Protein AF-A0A3E1E5N9-F1 (afdb_monomer)

Secondary structure (DSSP, 8-state):
------------------PPPPPPPEEEEEEEEESSS-HHHHHHHHHHHHHTTS-EEEEEEE----BTTB--TTTTT---GGGGSTTTTTT-SEEEEEEE-TT---HHHHHHHHHHHHHHT--EEEEGGGGGTTTTS-HHHHHHHHHHHTEEEEEEPPPEEEEEEES-TTSTTTTTS-SEEEEEEEE--EEEEEE-TTEEEEEEEEETTTTEEEEEEEEEEETTEEEEEE---SSHHHHTSHHHHHHHHHHHHHHTT-------

Sequence (264 aa):
MRFLITFVFILMVGATNQAAEPSKPLKALMITGGCCHDYTNQKRILSEGISARTPVEWTIIHDVEMVDGKDAAAGREHVSSAYAKDSWAEGYDVVVHNECYGAMKDPATLKRIAKAHTGGNVPAVFLHCSMHSYRMAADEDANLWRELIGAKSMYHEPGAVLTVKVAEGTHPVMRGFPAEFTTPEKDELYILEKVYDGATVLAHCYSEKLKVQNPVIWVNKVGSLRTFSTSLGHPNAVMQTPEYLDLVSRGLLWVCGRLEGGAK

Mean predicted aligned error: 6.57 Å

Solvent-accessible surface area (backbone atoms only — not comparable to full-atom values): 14474 Å² total; per-residue (Å²): 141,83,88,84,86,82,84,83,85,81,84,80,80,77,80,77,83,74,75,77,77,79,75,78,58,42,35,32,37,35,41,30,19,17,37,92,51,65,39,80,55,46,56,49,47,50,54,54,48,30,42,76,74,45,62,58,45,78,46,77,47,76,44,55,61,60,55,96,88,34,56,39,94,58,14,33,54,48,78,58,74,67,68,76,48,86,67,57,64,67,91,38,56,30,37,38,38,48,28,18,23,30,54,22,56,60,55,66,58,40,52,47,54,38,42,38,29,69,74,63,59,36,19,39,34,39,37,26,53,31,62,41,31,26,67,66,21,58,66,81,46,31,44,46,54,28,58,56,59,18,40,41,45,88,53,59,50,79,66,35,67,45,56,40,36,48,70,34,54,82,40,82,61,38,51,87,58,65,66,57,52,64,48,86,46,58,31,46,52,50,45,65,84,39,75,39,92,50,37,48,68,36,22,26,31,74,36,84,88,78,74,41,79,35,64,37,30,34,38,17,42,57,86,89,32,28,22,24,30,32,44,59,51,66,41,66,73,40,46,65,33,68,68,45,30,51,42,51,42,31,32,52,28,48,36,60,72,64,54,71,89,73,85,130

pLDDT: mean 91.28, std 14.85, range [31.8, 98.94]

Foldseek 3Di:
DDDDDDDDDDDDPDDPPPPDDADDAFEEEEEAFFAQAQRVVLVVLQVVLLCVVHHHDYDYFYDFGADPNHGDPCRQQDDGPLQVDLCSCPPGLAYEYHGANLQHADLVSLVSVLCCCQVVVHAYEYEANSLNRPVNYDPVSVVSSCQSQQFHFNDWDPWDWWKKAFPCCLPLLNPPPPRIDTAPGTWTGTATPDGHPQKDAGIFTQDPVVRDTGGAWIWGDDPPQIYTYGNTDSYPSRSNDNVNSSNRSSRSCVRSVNSDSDDD

Nearest PDB structures (foldseek):
  3gra-assembly1_A  TM=4.969E-01  e=4.150E-03  Pseudomonas putida KT2440
  7q6m-assembly1_D  TM=4.610E-01  e=1.658E-02  Yersinia pseudotuberculosis
  6paa-assembly1_A-2  TM=4.664E-01  e=3.575E-01  Escherichia coli K-12
  7wtl-assembly1_CL  TM=4.162E-01  e=2.984E-01  Saccharomyces cerevisiae
  1hfk-assembly1_A  TM=4.228E-01  e=1.843E-01  Dickeya chrysanthemi

Structure (mmCIF, N/CA/C/O backbone):
data_AF-A0A3E1E5N9-F1
#
_entry.id   AF-A0A3E1E5N9-F1
#
loop_
_atom_site.group_PDB
_atom_site.id
_atom_site.type_symbol
_atom_site.label_atom_id
_atom_site.label_alt_id
_atom_site.label_comp_id
_atom_site.label_asym_id
_atom_site.label_entity_id
_atom_site.label_seq_id
_atom_site.pdbx_PDB_ins_code
_atom_site.Cartn_x
_atom_site.Cartn_y
_atom_site.Cartn_z
_atom_site.occupancy
_atom_site.B_iso_or_equiv
_atom_site.auth_seq_id
_atom_site.auth_comp_id
_atom_site.auth_asym_id
_atom_site.auth_atom_id
_atom_site.pdbx_PDB_model_num
ATOM 1 N N . MET A 1 1 ? -67.785 39.022 34.870 1.00 41.69 1 MET A N 1
ATOM 2 C CA . MET A 1 1 ? -66.439 38.970 34.256 1.00 41.69 1 MET A CA 1
ATOM 3 C C . MET A 1 1 ? -65.584 37.981 35.035 1.00 41.69 1 MET A C 1
ATOM 5 O O . MET A 1 1 ? -65.255 38.261 36.177 1.00 41.69 1 MET A O 1
ATOM 9 N N . ARG A 1 2 ? -65.294 36.804 34.472 1.00 40.09 2 ARG A N 1
ATOM 10 C CA . ARG A 1 2 ? -64.332 35.833 35.021 1.00 40.09 2 ARG A CA 1
ATOM 11 C C . ARG A 1 2 ? -63.205 35.708 33.998 1.00 40.09 2 ARG A C 1
ATOM 13 O O . ARG A 1 2 ? -63.467 35.274 32.883 1.00 40.09 2 ARG A O 1
ATOM 20 N N . PHE A 1 3 ? -62.001 36.147 34.356 1.00 40.75 3 PHE A N 1
ATOM 21 C CA . PHE A 1 3 ? -60.802 35.974 33.537 1.00 40.75 3 PHE A CA 1
ATOM 22 C C . PHE A 1 3 ? -60.191 34.603 33.837 1.00 40.75 3 PHE A C 1
ATOM 24 O O . PHE A 1 3 ? -59.933 34.281 34.995 1.00 40.75 3 PHE A O 1
ATOM 31 N N . LEU A 1 4 ? -59.995 33.797 32.794 1.00 46.28 4 LEU A N 1
ATOM 32 C CA . LEU A 1 4 ? -59.336 32.496 32.856 1.00 46.28 4 LEU A CA 1
ATOM 33 C C . LEU A 1 4 ? -57.870 32.696 32.444 1.00 46.28 4 LEU A C 1
ATOM 35 O O . LEU A 1 4 ? -57.592 33.029 31.293 1.00 46.28 4 LEU A O 1
ATOM 39 N N . ILE A 1 5 ? -56.937 32.545 33.384 1.00 47.62 5 ILE A N 1
ATOM 40 C CA . ILE A 1 5 ? -55.495 32.612 33.111 1.00 47.62 5 ILE A CA 1
ATOM 41 C C . ILE A 1 5 ? -55.040 31.211 32.704 1.00 47.62 5 ILE A C 1
ATOM 43 O O . ILE A 1 5 ? -55.105 30.279 33.501 1.00 47.62 5 ILE A O 1
ATOM 47 N N . THR A 1 6 ? -54.597 31.063 31.456 1.00 52.19 6 THR A N 1
ATOM 48 C CA . THR A 1 6 ? -54.020 29.815 30.940 1.00 52.19 6 THR A CA 1
ATOM 49 C C . THR A 1 6 ? -52.503 29.885 31.091 1.00 52.19 6 THR A C 1
ATOM 51 O O . THR A 1 6 ? -51.864 30.740 30.482 1.00 52.19 6 THR A O 1
ATOM 54 N N . PHE A 1 7 ? -51.925 29.007 31.911 1.00 49.81 7 PHE A N 1
ATOM 55 C CA . PHE A 1 7 ? -50.475 28.833 32.014 1.00 49.81 7 PHE A CA 1
ATOM 56 C C . PHE A 1 7 ? -50.002 27.869 30.920 1.00 49.81 7 PHE A C 1
ATOM 58 O O . PHE A 1 7 ? -50.391 26.703 30.906 1.00 49.81 7 PHE A O 1
ATOM 65 N N . VAL A 1 8 ? -49.159 28.352 30.007 1.00 56.91 8 VAL A N 1
ATOM 66 C CA . VAL A 1 8 ? -48.473 27.520 29.011 1.00 56.91 8 VAL A CA 1
ATOM 67 C C . VAL A 1 8 ? -47.154 27.045 29.618 1.00 56.91 8 VAL A C 1
ATOM 69 O O . VAL A 1 8 ? -46.260 27.848 29.874 1.00 56.91 8 VAL A O 1
ATOM 72 N N . PHE A 1 9 ? -47.034 25.739 29.857 1.00 48.81 9 PHE A N 1
ATOM 73 C CA . PHE A 1 9 ? -45.768 25.096 30.209 1.00 48.81 9 PHE A CA 1
ATOM 74 C C . PHE A 1 9 ? -44.987 24.793 28.925 1.00 48.81 9 PHE A C 1
ATOM 76 O O . PHE A 1 9 ? -45.387 23.940 28.135 1.00 48.81 9 PHE A O 1
ATOM 83 N N . ILE A 1 10 ? -43.869 25.488 28.714 1.00 58.59 10 ILE A N 1
ATOM 84 C CA . ILE A 1 10 ? -42.907 25.174 27.653 1.00 58.59 10 ILE A CA 1
ATOM 85 C C . ILE A 1 10 ? -41.937 24.126 28.211 1.00 58.59 10 ILE A C 1
ATOM 87 O O . ILE A 1 10 ? -41.100 24.443 29.056 1.00 58.59 10 ILE A O 1
ATOM 91 N N . LEU A 1 11 ? -42.047 22.874 27.755 1.00 52.88 11 LEU A N 1
ATOM 92 C CA . LEU A 1 11 ? -41.014 21.861 27.982 1.00 52.88 11 LEU A CA 1
ATOM 93 C C . LEU A 1 11 ? -39.808 22.178 27.088 1.00 52.88 11 LEU A C 1
ATOM 95 O O . LEU A 1 11 ? -39.847 21.956 25.880 1.00 52.88 11 LEU A O 1
ATOM 99 N N . MET A 1 12 ? -38.722 22.676 27.681 1.00 55.28 12 MET A N 1
ATOM 100 C CA . MET A 1 12 ? -37.414 22.669 27.026 1.00 55.28 12 MET A CA 1
ATOM 101 C C . MET A 1 12 ? -36.845 21.249 27.080 1.00 55.28 12 MET A C 1
ATOM 103 O O . MET A 1 12 ? -36.363 20.801 28.118 1.00 55.28 12 MET A O 1
ATOM 107 N N . VAL A 1 13 ? -36.900 20.533 25.957 1.00 59.94 13 VAL A N 1
ATOM 108 C CA . VAL A 1 13 ? -36.130 19.298 25.771 1.00 59.94 13 VAL A CA 1
ATOM 109 C C . VAL A 1 13 ? -34.677 19.710 25.542 1.00 59.94 13 VAL A C 1
ATOM 111 O O . VAL A 1 13 ? -34.315 20.176 24.465 1.00 59.94 13 VAL A O 1
ATOM 114 N N . GLY A 1 14 ? -33.850 19.599 26.581 1.00 51.19 14 GLY A N 1
ATOM 115 C CA . GLY A 1 14 ? -32.408 19.779 26.455 1.00 51.19 14 GLY A CA 1
ATOM 116 C C . GLY A 1 14 ? -31.825 18.655 25.603 1.00 51.19 14 GLY A C 1
ATOM 117 O O . GLY A 1 14 ? -31.836 17.500 26.019 1.00 51.19 14 GLY A O 1
ATOM 118 N N . ALA A 1 15 ? -31.323 18.983 24.413 1.00 53.31 15 ALA A N 1
ATOM 119 C CA . ALA A 1 15 ? -30.524 18.058 23.623 1.00 53.31 15 ALA A CA 1
ATOM 120 C C . ALA A 1 15 ? -29.205 17.804 24.366 1.00 53.31 15 ALA A C 1
ATOM 122 O O . ALA A 1 15 ? -28.315 18.654 24.402 1.00 53.31 15 ALA A O 1
ATOM 123 N N . THR A 1 16 ? -29.082 16.641 24.999 1.00 51.94 16 THR A N 1
ATOM 124 C CA . THR A 1 16 ? -27.802 16.170 25.519 1.00 51.94 16 THR A CA 1
ATOM 125 C C . THR A 1 16 ? -26.922 15.811 24.327 1.00 51.94 16 THR A C 1
ATOM 127 O O . THR A 1 16 ? -27.114 14.767 23.706 1.00 51.94 16 THR A O 1
ATOM 130 N N . ASN A 1 17 ? -25.965 16.680 23.994 1.00 51.56 17 ASN A N 1
ATOM 131 C CA . ASN A 1 17 ? -24.845 16.326 23.124 1.00 51.56 17 ASN A CA 1
ATOM 132 C C . ASN A 1 17 ? -24.024 15.250 23.838 1.00 51.56 17 ASN A C 1
ATOM 134 O O . ASN A 1 17 ? -23.140 15.552 24.639 1.00 51.56 17 ASN A O 1
ATOM 138 N N . GLN A 1 18 ? -24.352 13.988 23.585 1.00 49.62 18 GLN A N 1
ATOM 139 C CA . GLN A 1 18 ? -23.531 12.871 24.011 1.00 49.62 18 GLN A CA 1
ATOM 140 C C . GLN A 1 18 ? -22.297 12.879 23.110 1.00 49.62 18 GLN A C 1
ATOM 142 O O . GLN A 1 18 ? -22.366 12.500 21.942 1.00 49.62 18 GLN A O 1
ATOM 147 N N . ALA A 1 19 ? -21.192 13.425 23.622 1.00 53.59 19 ALA A N 1
ATOM 148 C CA . ALA A 1 19 ? -19.906 13.328 22.951 1.00 53.59 19 ALA A CA 1
ATOM 149 C C . ALA A 1 19 ? -19.627 11.841 22.700 1.00 53.59 19 ALA A C 1
ATOM 151 O O . ALA A 1 19 ? -19.665 11.045 23.640 1.00 53.59 19 ALA A O 1
ATOM 152 N N . ALA A 1 20 ? -19.421 11.466 21.436 1.00 58.22 20 ALA A N 1
ATOM 153 C CA . ALA A 1 20 ? -19.029 10.108 21.091 1.00 58.22 20 ALA A CA 1
ATOM 154 C C . ALA A 1 20 ? -17.746 9.770 21.859 1.00 58.22 20 ALA A C 1
ATOM 156 O O . ALA A 1 20 ? -16.807 10.572 21.871 1.00 58.22 20 ALA A O 1
ATOM 157 N N . GLU A 1 21 ? -17.719 8.619 22.532 1.00 56.81 21 GLU A N 1
ATOM 158 C CA . GLU A 1 21 ? -16.497 8.187 23.199 1.00 56.81 21 GLU A CA 1
ATOM 159 C C . GLU A 1 21 ? -15.365 8.073 22.170 1.00 56.81 21 GLU A C 1
ATOM 161 O O . GLU A 1 21 ? -15.596 7.585 21.057 1.00 56.81 21 GLU A O 1
ATOM 166 N N . PRO A 1 22 ? -14.145 8.525 22.508 1.00 63.34 22 PRO A N 1
ATOM 167 C CA . PRO A 1 22 ? -13.022 8.434 21.593 1.00 63.34 22 PRO A CA 1
ATOM 168 C C . PRO A 1 22 ? -12.799 6.970 21.206 1.00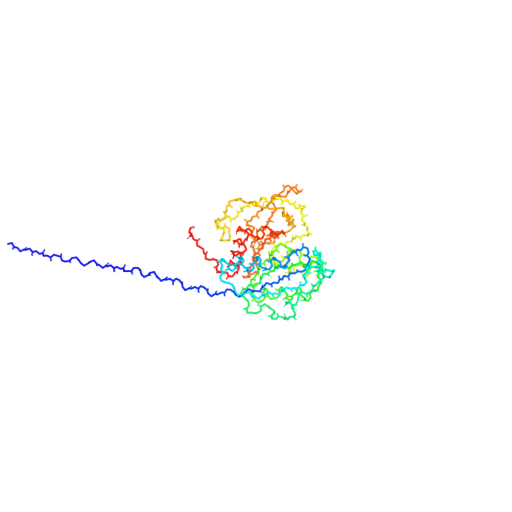 63.34 22 PRO A C 1
ATOM 170 O O . PRO A 1 22 ? -12.647 6.097 22.063 1.00 63.34 22 PRO A O 1
ATOM 173 N N . SER A 1 23 ? -12.789 6.693 19.900 1.00 74.88 23 SER A N 1
ATOM 174 C CA . SER A 1 23 ? -12.547 5.346 19.389 1.00 74.88 23 SER A CA 1
ATOM 175 C C . SER A 1 23 ? -11.206 4.830 19.908 1.00 74.88 23 SER A C 1
ATOM 177 O O . SER A 1 23 ? -10.196 5.532 19.802 1.00 74.88 23 SER A O 1
ATOM 179 N N . LYS A 1 24 ? -11.178 3.596 20.425 1.00 89.81 24 LYS A N 1
ATOM 180 C CA . LYS A 1 24 ? -9.927 2.943 20.839 1.00 89.81 24 LYS A CA 1
ATOM 181 C C . LYS A 1 24 ? -8.903 2.982 19.693 1.00 89.81 24 LYS A C 1
ATOM 183 O O . LYS A 1 24 ? -9.312 2.735 18.552 1.00 89.81 24 LYS A O 1
ATOM 188 N N . PRO A 1 25 ? -7.610 3.233 19.976 1.00 95.75 25 PRO A N 1
ATOM 189 C CA . PRO A 1 25 ? -6.579 3.212 18.947 1.00 95.75 25 PRO A CA 1
ATOM 190 C C . PRO A 1 25 ? -6.588 1.912 18.143 1.00 95.75 25 PRO A C 1
ATOM 192 O O . PRO A 1 25 ? -6.858 0.841 18.691 1.00 95.75 25 PRO A O 1
ATOM 195 N N . LEU A 1 26 ? -6.324 2.015 16.841 1.00 97.12 26 LEU A N 1
ATOM 196 C CA . LEU A 1 26 ? -6.068 0.850 15.995 1.00 97.12 26 LEU A CA 1
ATOM 197 C C . LEU A 1 26 ? -4.701 0.265 16.335 1.00 97.12 26 LEU A C 1
ATOM 199 O O . LEU A 1 26 ? -3.728 1.008 16.394 1.00 97.12 26 LEU A O 1
ATOM 203 N N . LYS A 1 27 ? -4.600 -1.051 16.502 1.00 98.56 27 LYS A N 1
ATOM 204 C CA . LYS A 1 27 ? -3.306 -1.733 16.611 1.00 98.56 27 LYS A CA 1
ATOM 205 C C . LYS A 1 27 ? -2.787 -2.048 15.217 1.00 98.56 27 LYS A C 1
ATOM 207 O O . LYS A 1 27 ? -3.283 -2.976 14.583 1.00 98.56 27 LYS A O 1
ATOM 212 N N . ALA A 1 28 ? -1.813 -1.288 14.734 1.00 98.75 28 ALA A N 1
ATOM 213 C CA . ALA A 1 28 ? -1.264 -1.459 13.395 1.00 98.75 28 ALA A CA 1
ATOM 214 C C . ALA A 1 28 ? 0.151 -2.046 13.441 1.00 98.75 28 ALA A C 1
ATOM 216 O O . ALA A 1 28 ? 1.019 -1.552 14.164 1.00 98.75 28 ALA A O 1
ATOM 217 N N . LEU A 1 29 ? 0.391 -3.073 12.627 1.00 98.88 29 LEU A N 1
ATOM 218 C CA . LEU A 1 29 ? 1.733 -3.565 12.329 1.00 98.88 29 LEU A CA 1
ATOM 219 C C . LEU A 1 29 ? 2.206 -2.943 11.014 1.00 98.88 29 LEU A C 1
ATOM 221 O O . LEU A 1 29 ? 1.568 -3.137 9.987 1.00 98.88 29 LEU A O 1
ATOM 225 N N . MET A 1 30 ? 3.323 -2.222 11.024 1.00 98.88 30 MET A N 1
ATOM 226 C CA . MET A 1 30 ? 4.001 -1.790 9.804 1.00 98.88 30 MET A CA 1
ATOM 227 C C . MET A 1 30 ? 5.199 -2.693 9.540 1.00 98.88 30 MET A C 1
ATOM 229 O O . MET A 1 30 ? 6.085 -2.809 10.389 1.00 98.88 30 MET A O 1
ATOM 233 N N . ILE A 1 31 ? 5.234 -3.290 8.356 1.00 98.69 31 ILE A N 1
ATOM 234 C CA . ILE A 1 31 ? 6.387 -4.030 7.846 1.00 98.69 31 ILE A CA 1
ATOM 235 C C . ILE A 1 31 ? 7.045 -3.134 6.811 1.00 98.69 31 ILE A C 1
ATOM 237 O O . ILE A 1 31 ? 6.376 -2.615 5.919 1.00 98.69 31 ILE A O 1
ATOM 241 N N . THR A 1 32 ? 8.336 -2.863 6.971 1.00 98.06 32 THR A N 1
ATOM 242 C CA . THR A 1 32 ? 9.021 -1.912 6.100 1.00 98.06 32 THR A CA 1
ATOM 243 C C . THR A 1 32 ? 10.489 -2.251 5.900 1.00 98.06 32 THR A C 1
ATOM 245 O O . THR A 1 32 ? 11.093 -2.927 6.732 1.00 98.06 32 THR A O 1
ATOM 248 N N . GLY A 1 33 ? 11.056 -1.797 4.784 1.00 95.50 33 GLY A N 1
ATOM 249 C CA . GLY A 1 33 ? 12.441 -2.070 4.419 1.00 95.50 33 GLY A CA 1
ATOM 250 C C . GLY A 1 33 ? 12.605 -2.794 3.084 1.00 95.50 33 GLY A C 1
ATOM 251 O O . GLY A 1 33 ? 11.649 -3.011 2.337 1.00 95.50 33 GLY A O 1
ATOM 252 N N . GLY A 1 34 ? 13.843 -3.165 2.772 1.00 93.38 34 GLY A N 1
ATOM 253 C CA . GLY A 1 34 ? 14.219 -3.768 1.491 1.00 93.38 34 GLY A CA 1
ATOM 254 C C . GLY A 1 34 ? 14.960 -2.790 0.589 1.00 93.38 34 GLY A C 1
ATOM 255 O O . GLY A 1 34 ? 15.788 -2.016 1.060 1.00 93.38 34 GLY A O 1
ATOM 256 N N . CYS A 1 35 ? 14.715 -2.861 -0.719 1.00 89.62 35 CYS A N 1
ATOM 257 C CA . CYS A 1 35 ? 15.412 -2.021 -1.694 1.00 89.62 35 CYS A CA 1
ATOM 258 C C . CYS A 1 35 ? 14.657 -0.732 -2.033 1.00 89.62 35 CYS A C 1
ATOM 260 O O . CYS A 1 35 ? 13.446 -0.614 -1.823 1.00 89.62 35 CYS A O 1
ATOM 262 N N . CYS A 1 36 ? 15.370 0.143 -2.729 1.00 89.44 36 CYS A N 1
ATOM 263 C CA . CYS A 1 36 ? 14.873 1.111 -3.686 1.00 89.44 36 CYS A CA 1
ATOM 264 C C . CYS A 1 36 ? 14.267 2.387 -3.079 1.00 89.44 36 CYS A C 1
ATOM 266 O O . CYS A 1 36 ? 14.115 3.376 -3.792 1.00 89.44 36 CYS A O 1
ATOM 268 N N . HIS A 1 37 ? 13.978 2.399 -1.774 1.00 92.94 37 HIS A N 1
ATOM 269 C CA . HIS A 1 37 ? 13.320 3.513 -1.093 1.00 92.94 37 HIS A CA 1
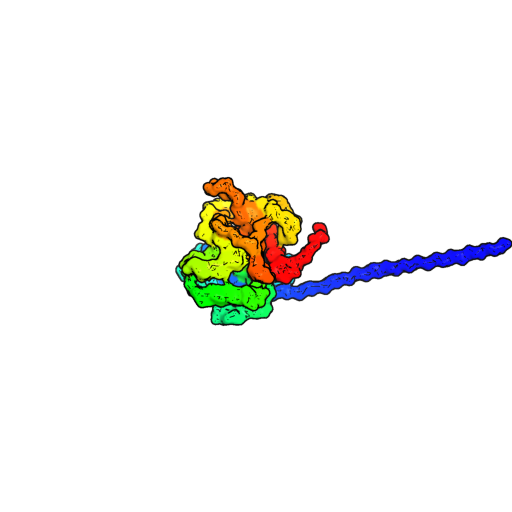ATOM 270 C C . HIS A 1 37 ? 13.931 3.829 0.272 1.00 92.94 37 HIS A C 1
ATOM 272 O O . HIS A 1 37 ? 14.594 3.013 0.910 1.00 92.94 37 HIS A O 1
ATOM 278 N N . ASP A 1 38 ? 13.648 5.038 0.750 1.00 93.94 38 ASP A N 1
ATOM 279 C CA . ASP A 1 38 ? 14.068 5.537 2.055 1.00 93.94 38 ASP A CA 1
ATOM 280 C C . ASP A 1 38 ? 13.106 5.092 3.170 1.00 93.94 38 ASP A C 1
ATOM 282 O O . ASP A 1 38 ? 12.390 5.889 3.783 1.00 93.94 38 ASP A O 1
ATOM 286 N N . TYR A 1 39 ? 13.081 3.790 3.452 1.00 95.44 39 TYR A N 1
ATOM 287 C CA . TYR A 1 39 ? 12.213 3.219 4.489 1.00 95.44 39 TYR A CA 1
ATOM 288 C C . TYR A 1 39 ? 12.473 3.789 5.887 1.00 95.44 39 TYR A C 1
ATOM 290 O O . TYR A 1 39 ? 11.568 3.836 6.726 1.00 95.44 39 TYR A O 1
ATOM 298 N N . THR A 1 40 ? 13.689 4.282 6.139 1.00 94.19 40 THR A N 1
ATOM 299 C CA . THR A 1 40 ? 14.059 4.925 7.404 1.00 94.19 40 THR A CA 1
ATOM 300 C C . THR A 1 40 ? 13.222 6.168 7.662 1.00 94.19 40 THR A C 1
ATOM 302 O O . THR A 1 40 ? 12.726 6.333 8.781 1.00 94.19 40 THR A O 1
ATOM 305 N N . ASN A 1 41 ? 13.009 7.006 6.648 1.00 96.06 41 ASN A N 1
ATOM 306 C CA . ASN A 1 41 ? 12.138 8.169 6.779 1.00 96.06 41 ASN A CA 1
ATOM 307 C C . ASN A 1 41 ? 10.672 7.841 6.486 1.00 96.06 41 ASN A C 1
ATOM 309 O O . ASN A 1 41 ? 9.802 8.327 7.210 1.00 96.06 41 ASN A O 1
ATOM 313 N N . GLN A 1 42 ? 10.370 6.980 5.510 1.00 97.38 42 GLN A N 1
ATOM 314 C CA . GLN A 1 42 ? 8.984 6.625 5.180 1.00 97.38 42 GLN A CA 1
ATOM 315 C C . GLN A 1 42 ? 8.235 6.022 6.372 1.00 97.38 42 GLN A C 1
ATOM 317 O O . GLN A 1 42 ? 7.098 6.416 6.624 1.00 97.38 42 GLN A O 1
ATOM 322 N N . LYS A 1 43 ? 8.873 5.152 7.177 1.00 97.69 43 LYS A N 1
ATOM 323 C CA . LYS A 1 43 ? 8.235 4.581 8.379 1.00 97.69 43 LYS A CA 1
ATOM 324 C C . LYS A 1 43 ? 7.758 5.662 9.350 1.00 97.69 43 LYS A C 1
ATOM 326 O O . LYS A 1 43 ? 6.696 5.528 9.954 1.00 97.69 43 LYS A O 1
ATOM 331 N N . ARG A 1 44 ? 8.516 6.757 9.471 1.00 98.44 44 ARG A N 1
ATOM 332 C CA . ARG A 1 44 ? 8.177 7.907 10.319 1.00 98.44 44 ARG A CA 1
ATOM 333 C C . ARG A 1 44 ? 7.109 8.781 9.680 1.00 98.44 44 ARG A C 1
ATOM 335 O O . ARG A 1 44 ? 6.117 9.067 10.332 1.00 98.44 44 ARG A O 1
ATOM 342 N N . ILE A 1 45 ? 7.267 9.132 8.402 1.00 98.81 45 ILE A N 1
ATOM 343 C CA . ILE A 1 45 ? 6.283 9.923 7.643 1.00 98.81 45 ILE A CA 1
ATOM 344 C C . ILE A 1 45 ? 4.895 9.281 7.736 1.00 98.81 45 ILE A C 1
ATOM 346 O O . ILE A 1 45 ? 3.921 9.951 8.068 1.00 98.81 45 ILE A O 1
ATOM 350 N N . LEU A 1 46 ? 4.820 7.970 7.501 1.00 98.81 46 LEU A N 1
ATOM 351 C CA . LEU A 1 46 ? 3.578 7.210 7.556 1.00 98.81 46 LEU A CA 1
ATOM 352 C C . LEU A 1 46 ? 3.036 7.115 8.987 1.00 98.81 46 LEU A C 1
ATOM 354 O O . LEU A 1 46 ? 1.888 7.480 9.225 1.00 98.81 46 LEU A O 1
ATOM 358 N N . SER A 1 47 ? 3.837 6.648 9.952 1.00 98.75 47 SER A N 1
ATOM 359 C CA . SER A 1 47 ? 3.343 6.430 11.321 1.00 98.75 47 SER A CA 1
ATOM 360 C C . SER A 1 47 ? 2.958 7.729 12.031 1.00 98.75 47 SER A C 1
ATOM 362 O O . SER A 1 47 ? 1.899 7.782 12.656 1.00 98.75 47 SER A O 1
ATOM 364 N N . GLU A 1 48 ? 3.751 8.794 11.902 1.00 98.75 48 GLU A N 1
ATOM 365 C CA . GLU A 1 48 ? 3.457 10.109 12.481 1.00 98.75 48 GLU A CA 1
ATOM 366 C C . GLU A 1 48 ? 2.287 10.775 11.729 1.00 98.75 48 GLU A C 1
ATOM 368 O O . GLU A 1 48 ? 1.335 11.258 12.348 1.00 98.75 48 GLU A O 1
ATOM 373 N N . GLY A 1 49 ? 2.301 10.733 10.392 1.00 98.69 49 GLY A N 1
ATOM 374 C CA . GLY A 1 49 ? 1.288 11.364 9.546 1.00 98.69 49 GLY A CA 1
ATOM 375 C C . GLY A 1 49 ? -0.104 10.738 9.659 1.00 98.69 49 GLY A C 1
ATOM 376 O O . GLY A 1 49 ? -1.101 11.466 9.669 1.00 98.69 49 GLY A O 1
ATOM 377 N N . ILE A 1 50 ? -0.189 9.412 9.788 1.00 98.62 50 ILE A N 1
ATOM 378 C CA . ILE A 1 50 ? -1.452 8.699 10.028 1.00 98.62 50 ILE A CA 1
ATOM 379 C C . ILE A 1 50 ? -1.920 8.915 11.473 1.00 98.62 50 ILE A C 1
ATOM 381 O O . ILE A 1 50 ? -3.095 9.209 11.689 1.00 98.62 50 ILE A O 1
ATOM 385 N N . SER A 1 51 ? -1.015 8.849 12.460 1.00 98.31 51 SER A N 1
ATOM 386 C CA . SER A 1 51 ? -1.359 9.091 13.874 1.00 98.31 51 SER A CA 1
ATOM 387 C C . SER A 1 51 ? -1.914 10.498 14.120 1.00 98.31 51 SER A C 1
ATOM 389 O O . SER A 1 51 ? -2.733 10.695 15.015 1.00 98.31 51 SER A O 1
ATOM 391 N N . ALA A 1 52 ? -1.516 11.480 13.303 1.00 97.69 52 ALA A N 1
ATOM 392 C CA . ALA A 1 52 ? -2.073 12.832 13.341 1.00 97.69 52 ALA A CA 1
ATOM 393 C C . ALA A 1 52 ? -3.541 12.914 12.866 1.00 97.69 52 ALA A C 1
ATOM 395 O O . ALA A 1 52 ? -4.217 13.904 13.138 1.00 97.69 52 ALA A O 1
ATOM 396 N N . ARG A 1 53 ? -4.041 11.894 12.156 1.00 96.25 53 ARG A N 1
ATOM 397 C CA . ARG A 1 53 ? -5.399 11.838 11.578 1.00 96.25 53 ARG A CA 1
ATOM 398 C C . ARG A 1 53 ? -6.321 10.882 12.315 1.00 96.25 53 ARG A C 1
ATOM 400 O O . ARG A 1 53 ? -7.531 11.090 12.341 1.00 96.25 53 ARG A O 1
ATOM 407 N N . THR A 1 54 ? -5.770 9.820 12.889 1.00 94.81 54 THR A N 1
ATOM 408 C CA . THR A 1 54 ? -6.532 8.829 13.645 1.00 94.81 54 THR A CA 1
ATOM 409 C C . THR A 1 54 ? -5.653 8.172 14.711 1.00 94.81 54 THR A C 1
ATOM 411 O O . THR A 1 54 ? -4.465 7.975 14.463 1.00 94.81 54 THR A O 1
ATOM 414 N N . PRO A 1 55 ? -6.182 7.825 15.900 1.00 96.25 55 PRO A N 1
ATOM 415 C CA . PRO A 1 55 ? -5.386 7.161 16.927 1.00 96.25 55 PRO A CA 1
ATOM 416 C C . PRO A 1 55 ? -4.917 5.769 16.475 1.00 96.25 55 PRO A C 1
ATOM 418 O O . PRO A 1 55 ? -5.735 4.881 16.218 1.00 96.25 55 PRO A O 1
ATOM 421 N N . VAL A 1 56 ? -3.600 5.559 16.428 1.00 98.12 56 VAL A N 1
ATOM 422 C CA . VAL A 1 56 ? -2.975 4.277 16.070 1.00 98.12 56 VAL A CA 1
ATOM 423 C C . VAL A 1 56 ? -1.860 3.938 17.060 1.00 98.12 56 VAL A C 1
ATOM 425 O O . VAL A 1 56 ? -1.023 4.775 17.385 1.00 98.12 56 VAL A O 1
ATOM 428 N N . GLU A 1 57 ? -1.849 2.698 17.533 1.00 98.50 57 GLU A N 1
ATOM 429 C CA . GLU A 1 57 ? -0.744 2.074 18.252 1.00 98.50 57 GLU A CA 1
ATOM 430 C C . GLU A 1 57 ? 0.095 1.279 17.244 1.00 98.50 57 GLU A C 1
ATOM 432 O O . GLU A 1 57 ? -0.377 0.293 16.672 1.00 98.50 57 GLU A O 1
ATOM 437 N N . TRP A 1 58 ? 1.329 1.720 17.002 1.00 98.81 58 TRP A N 1
ATOM 438 C CA . TRP A 1 58 ? 2.206 1.121 15.999 1.00 98.81 58 TRP A CA 1
ATOM 439 C C . TRP A 1 58 ? 3.150 0.084 16.605 1.00 98.81 58 TRP A C 1
ATOM 441 O O . TRP A 1 58 ? 3.914 0.382 17.521 1.00 98.81 58 TRP A O 1
ATOM 451 N N . THR A 1 59 ? 3.185 -1.105 16.010 1.00 98.75 59 THR A N 1
ATOM 452 C CA . THR A 1 59 ? 4.388 -1.946 15.995 1.00 98.75 59 THR A CA 1
ATOM 453 C C . THR A 1 59 ? 5.053 -1.787 14.635 1.00 98.75 59 THR A C 1
ATOM 455 O O . THR A 1 59 ? 4.386 -1.929 13.616 1.00 98.75 59 THR A O 1
ATOM 458 N N . ILE A 1 60 ? 6.352 -1.488 14.597 1.00 98.69 60 ILE A N 1
ATOM 459 C CA . ILE A 1 60 ? 7.090 -1.308 13.340 1.00 98.69 60 ILE A CA 1
ATOM 460 C C . ILE A 1 60 ? 8.230 -2.318 13.295 1.00 98.69 60 ILE A C 1
ATOM 462 O O . ILE A 1 60 ? 9.116 -2.292 14.149 1.00 98.69 60 ILE A O 1
ATOM 4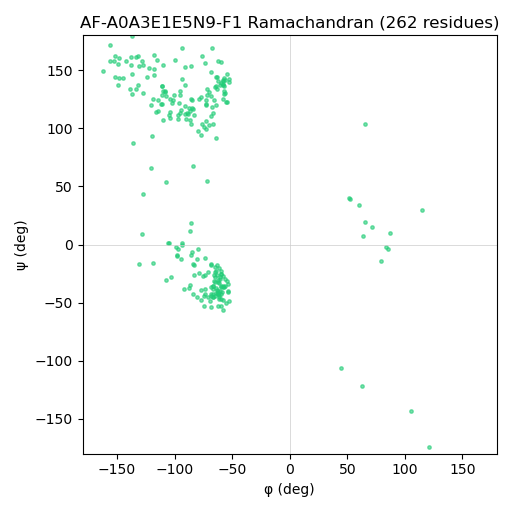66 N N . ILE A 1 61 ? 8.210 -3.176 12.280 1.00 98.25 61 ILE A N 1
ATOM 467 C CA . ILE A 1 61 ? 9.315 -4.066 11.938 1.00 98.25 61 ILE A CA 1
ATOM 468 C C . ILE A 1 61 ? 9.989 -3.472 10.710 1.00 98.25 61 ILE A C 1
ATOM 470 O O . ILE A 1 61 ? 9.414 -3.460 9.623 1.00 98.25 61 ILE A O 1
ATOM 474 N N . HIS A 1 62 ? 11.189 -2.931 10.911 1.00 96.50 62 HIS A N 1
ATOM 475 C CA . HIS A 1 62 ? 12.018 -2.425 9.829 1.00 96.50 62 HIS A CA 1
ATOM 476 C C . HIS A 1 62 ? 13.221 -3.344 9.649 1.00 96.50 62 HIS A C 1
ATOM 478 O O . HIS A 1 62 ? 14.139 -3.316 10.468 1.00 96.50 62 HIS A O 1
ATOM 484 N N . ASP A 1 63 ? 13.214 -4.129 8.573 1.00 92.38 63 ASP A N 1
ATOM 485 C CA . ASP A 1 63 ? 14.357 -4.954 8.201 1.00 92.38 63 ASP A CA 1
ATOM 486 C C . ASP A 1 63 ? 15.011 -4.446 6.922 1.00 92.38 63 ASP A C 1
ATOM 488 O O . ASP A 1 63 ? 14.335 -4.236 5.919 1.00 92.38 63 ASP A O 1
ATOM 492 N N . VAL A 1 64 ? 16.342 -4.401 6.920 1.00 86.44 64 VAL A N 1
ATOM 493 C CA . VAL A 1 64 ? 17.162 -3.902 5.810 1.00 86.44 64 VAL A CA 1
ATOM 494 C C . VAL A 1 64 ? 16.951 -2.411 5.558 1.00 86.44 64 VAL A C 1
ATOM 496 O O . VAL A 1 64 ? 15.981 -1.989 4.934 1.00 86.44 64 VAL A O 1
ATOM 499 N N . GLU A 1 65 ? 17.934 -1.632 5.998 1.00 80.81 65 GLU A N 1
ATOM 500 C CA . GLU A 1 65 ? 18.001 -0.193 5.764 1.00 80.81 65 GLU A CA 1
ATOM 501 C C . GLU A 1 65 ? 18.953 0.125 4.601 1.00 80.81 65 GLU A C 1
ATOM 503 O O . GLU A 1 65 ? 19.850 -0.657 4.264 1.00 80.81 65 GLU A O 1
ATOM 508 N N . MET A 1 66 ? 18.781 1.309 4.012 1.00 77.75 66 MET A N 1
ATOM 509 C CA . MET A 1 66 ? 19.753 1.868 3.073 1.00 77.75 66 MET A CA 1
ATOM 510 C C . MET A 1 66 ? 21.085 2.119 3.792 1.00 77.75 66 MET A C 1
ATOM 512 O O . MET A 1 66 ? 21.109 2.723 4.864 1.00 77.75 66 MET A O 1
ATOM 516 N N . VAL A 1 67 ? 22.199 1.722 3.177 1.00 68.06 67 VAL A N 1
ATOM 517 C CA . VAL A 1 67 ? 23.558 2.006 3.663 1.00 68.06 67 VAL A CA 1
ATOM 518 C C . VAL A 1 67 ? 24.206 2.997 2.702 1.00 68.06 67 VAL A C 1
ATOM 520 O O . VAL A 1 67 ? 24.297 2.733 1.505 1.00 68.06 67 VAL A O 1
ATOM 523 N N . ASP A 1 68 ? 24.610 4.166 3.206 1.00 77.06 68 ASP A N 1
ATOM 524 C CA . ASP A 1 68 ? 25.189 5.264 2.411 1.00 77.06 68 ASP A CA 1
ATOM 525 C C . ASP A 1 68 ? 24.334 5.670 1.193 1.00 77.06 68 ASP A C 1
ATOM 527 O O . ASP A 1 68 ? 24.841 5.936 0.100 1.00 77.06 68 ASP A O 1
ATOM 531 N N . GLY A 1 69 ? 23.008 5.685 1.369 1.00 70.88 69 GLY A N 1
ATOM 532 C CA . GLY A 1 69 ? 22.054 6.027 0.308 1.00 70.88 69 GLY A CA 1
ATOM 533 C C . GLY A 1 69 ? 21.925 4.965 -0.788 1.00 70.88 69 GLY A C 1
ATOM 534 O O . GLY A 1 69 ? 21.394 5.259 -1.857 1.00 70.88 69 GLY A O 1
ATOM 535 N N . LYS A 1 70 ? 22.408 3.741 -0.545 1.00 73.94 70 LYS A N 1
ATOM 536 C CA . LYS A 1 70 ? 22.299 2.603 -1.461 1.00 73.94 70 LYS A CA 1
ATOM 537 C C . LYS A 1 70 ? 21.585 1.436 -0.798 1.00 73.94 70 LYS A C 1
ATOM 539 O O . LYS A 1 70 ? 21.693 1.235 0.411 1.00 73.94 70 LYS A O 1
ATOM 544 N N . ASP A 1 71 ? 20.923 0.634 -1.621 1.00 76.69 71 ASP A N 1
ATOM 545 C CA . ASP A 1 71 ? 20.318 -0.617 -1.181 1.00 76.69 71 ASP A CA 1
ATOM 546 C C . ASP A 1 71 ? 21.374 -1.520 -0.551 1.00 76.69 71 ASP A C 1
ATOM 548 O O . ASP A 1 71 ? 22.462 -1.714 -1.109 1.00 76.69 71 ASP A O 1
ATOM 552 N N . ALA A 1 72 ? 21.040 -2.141 0.579 1.00 73.75 72 ALA A N 1
ATOM 553 C CA . ALA A 1 72 ? 21.834 -3.261 1.051 1.00 73.75 72 ALA A CA 1
ATOM 554 C C . ALA A 1 72 ? 21.824 -4.365 -0.020 1.00 73.75 72 ALA A C 1
ATOM 556 O O . ALA A 1 72 ? 20.779 -4.672 -0.598 1.00 73.75 72 ALA A O 1
ATOM 557 N N . ALA A 1 73 ? 22.973 -5.003 -0.256 1.00 69.75 73 ALA A N 1
ATOM 558 C CA . ALA A 1 73 ? 23.138 -5.979 -1.338 1.00 69.75 73 ALA A CA 1
ATOM 559 C C . ALA A 1 73 ? 22.099 -7.123 -1.311 1.00 69.75 73 ALA A C 1
ATOM 561 O O . ALA A 1 73 ? 21.694 -7.607 -2.364 1.00 69.75 73 ALA A O 1
ATOM 562 N N . ALA A 1 74 ? 21.629 -7.519 -0.123 1.00 79.12 74 ALA A N 1
ATOM 563 C CA . ALA A 1 74 ? 20.623 -8.569 0.065 1.00 79.12 74 ALA A CA 1
ATOM 564 C C . ALA A 1 74 ? 19.172 -8.047 0.154 1.00 79.12 74 ALA A C 1
ATOM 566 O O . ALA A 1 74 ? 18.242 -8.831 0.332 1.00 79.12 74 ALA A O 1
ATOM 567 N N . GLY A 1 75 ? 18.944 -6.736 0.025 1.00 85.81 75 GLY A N 1
ATOM 568 C CA . GLY A 1 75 ? 17.658 -6.115 0.345 1.00 85.81 75 GLY A CA 1
ATOM 569 C C . GLY A 1 75 ? 16.491 -6.565 -0.520 1.00 85.81 75 GLY A C 1
ATOM 570 O O . GLY A 1 75 ? 15.360 -6.509 -0.068 1.00 85.81 75 GLY A O 1
ATOM 571 N N . ARG A 1 76 ? 16.735 -7.078 -1.730 1.00 92.50 76 ARG A N 1
ATOM 572 C CA . ARG A 1 76 ? 15.667 -7.626 -2.581 1.00 92.50 76 ARG A CA 1
ATOM 573 C C . ARG A 1 76 ? 15.302 -9.072 -2.244 1.00 92.50 76 ARG A C 1
ATOM 575 O O . ARG A 1 76 ? 14.185 -9.470 -2.556 1.00 92.50 76 ARG A O 1
ATOM 582 N N . GLU A 1 77 ? 16.224 -9.847 -1.680 1.00 94.31 77 GLU A N 1
ATOM 583 C CA . GLU A 1 77 ? 16.073 -11.288 -1.400 1.00 94.31 77 GLU A CA 1
ATOM 584 C C . GLU A 1 77 ? 15.671 -11.572 0.054 1.00 94.31 77 GLU A C 1
ATOM 586 O O . GLU A 1 77 ? 15.337 -12.706 0.393 1.00 94.31 77 GLU A O 1
ATOM 591 N N . HIS A 1 78 ? 15.701 -10.541 0.903 1.00 94.94 78 HIS A N 1
ATOM 592 C CA . HIS A 1 78 ? 15.439 -10.639 2.333 1.00 94.94 78 HIS A CA 1
ATOM 593 C C . HIS A 1 78 ? 14.057 -11.222 2.652 1.00 94.94 78 HIS A C 1
ATOM 595 O O . HIS A 1 78 ? 13.057 -10.909 2.006 1.00 94.94 78 HIS A O 1
ATOM 601 N N . VAL A 1 79 ? 14.010 -12.042 3.702 1.00 94.88 79 VAL A N 1
ATOM 602 C CA . VAL A 1 79 ? 12.773 -12.531 4.319 1.00 94.88 79 VAL A CA 1
ATOM 603 C C . VAL A 1 79 ? 12.572 -11.744 5.605 1.00 94.88 79 VAL A C 1
ATOM 605 O O . VAL A 1 79 ? 13.376 -11.873 6.529 1.00 94.88 79 VAL A O 1
ATOM 608 N N . SER A 1 80 ? 11.516 -10.928 5.672 1.00 96.19 80 SER A N 1
ATOM 609 C CA . SER A 1 80 ? 11.272 -10.106 6.859 1.00 96.19 80 SER A CA 1
ATOM 610 C C . SER A 1 80 ? 11.133 -10.953 8.127 1.00 96.19 80 SER A C 1
ATOM 612 O O . SER A 1 80 ? 10.443 -11.976 8.150 1.00 96.19 80 SER A O 1
ATOM 614 N N . SER A 1 81 ? 11.753 -10.478 9.207 1.00 96.44 81 SER A N 1
ATOM 615 C CA . SER A 1 81 ? 11.660 -11.029 10.555 1.00 96.44 81 SER A CA 1
ATOM 616 C C . SER A 1 81 ? 10.222 -11.027 11.087 1.00 96.44 81 SER A C 1
ATOM 618 O O . SER A 1 81 ? 9.881 -11.877 11.913 1.00 96.44 81 SER A O 1
ATOM 620 N N . ALA A 1 82 ? 9.352 -10.161 10.547 1.00 96.88 82 ALA A N 1
ATOM 621 C CA . ALA A 1 82 ? 7.917 -10.162 10.816 1.00 96.88 82 ALA A CA 1
ATOM 622 C C . ALA A 1 82 ? 7.290 -11.534 10.557 1.00 96.88 82 ALA A C 1
ATOM 624 O O . ALA A 1 82 ? 6.492 -12.016 11.354 1.00 96.88 82 ALA A O 1
ATOM 625 N N . TYR A 1 83 ? 7.710 -12.219 9.493 1.00 97.12 83 TYR A N 1
ATOM 626 C CA . TYR A 1 83 ? 7.100 -13.472 9.055 1.00 97.12 83 TYR A CA 1
ATOM 627 C C . TYR A 1 83 ? 7.681 -14.712 9.746 1.00 97.12 83 TYR A C 1
ATOM 629 O O . TYR A 1 83 ? 7.394 -15.835 9.333 1.00 97.12 83 TYR A O 1
ATOM 637 N N . ALA A 1 84 ? 8.474 -14.554 10.812 1.00 93.94 84 ALA A N 1
ATOM 638 C CA . ALA A 1 84 ? 9.178 -15.660 11.467 1.00 93.94 84 ALA A CA 1
ATOM 639 C C . ALA A 1 84 ? 8.252 -16.700 12.134 1.00 93.94 84 ALA A C 1
ATOM 641 O O . ALA A 1 84 ? 8.650 -17.855 12.304 1.00 93.94 84 ALA A O 1
ATOM 642 N N . LYS A 1 85 ? 7.016 -16.329 12.492 1.00 94.56 85 LYS A N 1
ATOM 643 C CA . LYS A 1 85 ? 6.036 -17.197 13.175 1.00 94.56 85 LYS A CA 1
ATOM 644 C C . LYS A 1 85 ? 4.706 -17.217 12.428 1.00 94.56 85 LYS A C 1
ATOM 646 O O . LYS A 1 85 ? 4.364 -16.245 11.770 1.00 94.56 85 LYS A O 1
ATOM 651 N N . ASP A 1 86 ? 3.924 -18.286 12.573 1.00 94.25 86 ASP A N 1
ATOM 652 C CA . ASP A 1 86 ? 2.594 -18.376 11.946 1.00 94.25 86 ASP A CA 1
ATOM 653 C C . ASP A 1 86 ? 1.598 -17.345 12.511 1.00 94.25 86 ASP A C 1
ATOM 655 O O . ASP A 1 86 ? 0.754 -16.847 11.774 1.00 94.25 86 ASP A O 1
ATOM 659 N N . SER A 1 87 ? 1.733 -16.984 13.791 1.00 95.56 87 SER A N 1
ATOM 660 C CA . SER A 1 87 ? 0.871 -16.036 14.511 1.00 95.56 87 SER A CA 1
ATOM 661 C C . SER A 1 87 ? 1.289 -14.566 14.341 1.00 95.56 87 SER A C 1
ATOM 663 O O . SER A 1 87 ? 0.961 -13.732 15.181 1.00 95.56 87 SER A O 1
ATOM 665 N N . TRP A 1 88 ? 2.091 -14.235 13.324 1.00 97.69 88 TRP A N 1
ATOM 666 C CA . TRP A 1 88 ? 2.756 -12.929 13.219 1.00 97.69 88 TRP A CA 1
ATOM 667 C C . TRP A 1 88 ? 1.803 -11.726 13.160 1.00 97.69 88 TRP A C 1
ATOM 669 O O . TRP A 1 88 ? 2.162 -10.643 13.612 1.00 97.69 88 TRP A O 1
ATOM 679 N N . ALA A 1 89 ? 0.598 -11.922 12.621 1.00 97.62 89 ALA A N 1
ATOM 680 C CA . ALA A 1 89 ? -0.419 -10.882 12.485 1.00 97.62 89 ALA A CA 1
ATOM 681 C C . ALA A 1 89 ? -1.462 -10.891 13.622 1.00 97.62 89 ALA A C 1
ATOM 683 O O . ALA A 1 89 ? -2.346 -10.035 13.648 1.00 97.62 89 ALA A O 1
ATOM 684 N N . GLU A 1 90 ? -1.407 -11.856 14.547 1.00 96.19 90 GLU A N 1
ATOM 685 C CA . GLU A 1 90 ? -2.409 -11.981 15.610 1.00 96.19 90 GLU A CA 1
ATOM 686 C C . GLU A 1 90 ? -2.378 -10.777 16.561 1.00 96.19 90 GLU A C 1
ATOM 688 O O . GLU A 1 90 ? -1.324 -10.335 17.013 1.00 96.19 90 GLU A O 1
ATOM 693 N N . GLY A 1 91 ? -3.561 -10.259 16.900 1.00 95.75 91 GLY A N 1
ATOM 694 C CA . GLY A 1 91 ? -3.715 -9.128 17.819 1.00 95.75 91 GLY A CA 1
ATOM 695 C C . GLY A 1 91 ? -3.592 -7.743 17.175 1.00 95.75 91 GLY A C 1
ATOM 696 O O . GLY A 1 91 ? -3.826 -6.752 17.873 1.00 95.75 91 GLY A O 1
ATOM 697 N N . TYR A 1 92 ? -3.289 -7.667 15.876 1.00 98.38 92 TYR A N 1
ATOM 698 C CA . TYR A 1 92 ? -3.337 -6.431 15.097 1.00 98.38 92 TYR A CA 1
ATOM 699 C C . TYR A 1 92 ? -4.691 -6.258 14.401 1.00 98.38 92 TYR A C 1
ATOM 701 O O . TYR A 1 92 ? -5.285 -7.215 13.910 1.00 98.38 92 TYR A O 1
ATOM 709 N N . ASP A 1 93 ? -5.164 -5.014 14.342 1.00 98.25 93 ASP A N 1
ATOM 710 C CA . ASP A 1 93 ? -6.362 -4.626 13.596 1.00 98.25 93 ASP A CA 1
ATOM 711 C C . ASP A 1 93 ? -6.077 -4.481 12.089 1.00 98.25 93 ASP A C 1
ATOM 713 O O . ASP A 1 93 ? -7.003 -4.556 11.285 1.00 98.25 93 ASP A O 1
ATOM 717 N N . VAL A 1 94 ? -4.820 -4.219 11.704 1.00 98.81 94 VAL A N 1
ATOM 718 C CA . VAL A 1 94 ? -4.386 -4.009 10.311 1.00 98.81 94 VAL A CA 1
ATOM 719 C C . VAL A 1 94 ? -2.874 -4.173 10.165 1.00 98.81 94 VAL A C 1
ATOM 721 O O . VAL A 1 94 ? -2.114 -3.842 11.079 1.00 98.81 94 VAL A O 1
ATOM 724 N N . VAL A 1 95 ? -2.434 -4.625 8.988 1.00 98.94 95 VAL A N 1
ATOM 725 C CA . VAL A 1 95 ? -1.021 -4.603 8.580 1.00 98.94 95 VAL A CA 1
ATOM 726 C C . VAL A 1 95 ? -0.811 -3.579 7.463 1.00 98.94 95 VAL A C 1
ATOM 728 O O . VAL A 1 95 ? -1.551 -3.550 6.481 1.00 98.94 95 VAL A O 1
ATOM 731 N N . VAL A 1 96 ? 0.206 -2.735 7.603 1.00 98.94 96 VAL A N 1
ATOM 732 C CA . VAL A 1 96 ? 0.670 -1.805 6.572 1.00 98.94 96 VAL A CA 1
ATOM 733 C C . VAL A 1 96 ? 1.956 -2.356 5.972 1.00 98.94 96 VAL A C 1
ATOM 735 O O . VAL A 1 96 ? 2.992 -2.394 6.637 1.00 98.94 96 VAL A O 1
ATOM 738 N N . HIS A 1 97 ? 1.875 -2.763 4.713 1.00 98.88 97 HIS A N 1
ATOM 739 C CA . HIS A 1 97 ? 2.997 -3.241 3.927 1.00 98.88 97 HIS A CA 1
ATOM 740 C C . HIS A 1 97 ? 3.659 -2.074 3.198 1.00 98.88 97 HIS A C 1
ATOM 742 O O . HIS A 1 97 ? 3.104 -1.506 2.251 1.00 98.88 97 HIS A O 1
ATOM 748 N N . ASN A 1 98 ? 4.846 -1.714 3.675 1.00 98.62 98 ASN A N 1
ATOM 749 C CA . ASN A 1 98 ? 5.723 -0.690 3.121 1.00 98.62 98 ASN A CA 1
ATOM 750 C C . ASN A 1 98 ? 7.129 -1.270 2.902 1.00 98.62 98 ASN A C 1
ATOM 752 O O . ASN A 1 98 ? 8.127 -0.663 3.293 1.00 98.62 98 ASN A O 1
ATOM 756 N N . GLU A 1 99 ? 7.203 -2.483 2.357 1.00 97.38 99 GLU A N 1
ATOM 757 C CA . GLU A 1 99 ? 8.444 -3.197 2.054 1.00 97.38 99 GLU A CA 1
ATOM 758 C C . GLU A 1 99 ? 8.662 -3.439 0.553 1.00 97.38 99 GLU A C 1
ATOM 760 O O . GLU A 1 99 ? 7.704 -3.493 -0.218 1.00 97.38 99 GLU A O 1
ATOM 765 N N . CYS A 1 100 ? 9.912 -3.680 0.140 1.00 96.19 100 CYS A N 1
ATOM 766 C CA . CYS A 1 100 ? 10.233 -4.115 -1.223 1.00 96.19 100 CYS A CA 1
ATOM 767 C C . CYS A 1 100 ? 11.261 -5.244 -1.276 1.00 96.19 100 CYS A C 1
ATOM 769 O O . CYS A 1 100 ? 12.464 -5.038 -1.464 1.00 96.19 100 CYS A O 1
ATOM 771 N N . TYR A 1 101 ? 10.746 -6.470 -1.188 1.00 96.56 101 TYR A N 1
ATOM 772 C CA . TYR A 1 101 ? 11.505 -7.720 -1.263 1.00 96.56 101 TYR A CA 1
ATOM 773 C C . TYR A 1 101 ? 11.236 -8.430 -2.597 1.00 96.56 101 TYR A C 1
ATOM 775 O O . TYR A 1 101 ? 10.796 -9.578 -2.666 1.00 96.56 101 TYR A O 1
ATOM 783 N N . GLY A 1 102 ? 11.435 -7.710 -3.707 1.00 95.69 102 GLY A N 1
ATOM 784 C CA . GLY A 1 102 ? 11.022 -8.161 -5.042 1.00 95.69 102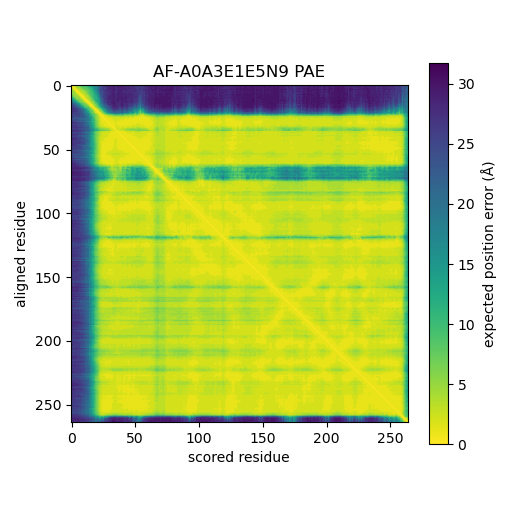 GLY A CA 1
ATOM 785 C C . GLY A 1 102 ? 11.677 -9.456 -5.540 1.00 95.69 102 GLY A C 1
ATOM 786 O O . GLY A 1 102 ? 11.148 -10.081 -6.457 1.00 95.69 102 GLY A O 1
ATOM 787 N N . ALA A 1 103 ? 12.822 -9.846 -4.971 1.00 95.81 103 ALA A N 1
ATOM 788 C CA . ALA A 1 103 ? 13.572 -11.051 -5.322 1.00 95.81 103 ALA A CA 1
ATOM 789 C C . ALA A 1 103 ? 13.468 -12.184 -4.283 1.00 95.81 103 ALA A C 1
ATOM 791 O O . ALA A 1 103 ? 14.055 -13.237 -4.518 1.00 95.81 103 ALA A O 1
ATOM 792 N N . MET A 1 104 ? 12.720 -12.011 -3.188 1.00 96.25 104 MET A N 1
ATOM 793 C CA . MET A 1 104 ? 12.407 -13.082 -2.237 1.00 96.25 104 MET A CA 1
ATOM 794 C C . MET A 1 104 ? 11.436 -14.077 -2.893 1.00 96.25 104 MET A C 1
ATOM 796 O O . MET A 1 104 ? 10.454 -13.668 -3.517 1.00 96.25 104 MET A O 1
ATOM 800 N N . LYS A 1 105 ? 11.735 -15.381 -2.801 1.00 97.31 105 LYS A N 1
ATOM 801 C CA . LYS A 1 105 ? 11.019 -16.449 -3.532 1.00 97.31 105 LYS A CA 1
ATOM 802 C C . LYS A 1 105 ? 10.530 -17.603 -2.662 1.00 97.31 105 LYS A C 1
ATOM 804 O O . LYS A 1 105 ? 10.136 -18.618 -3.219 1.00 97.31 105 LYS A O 1
ATOM 809 N N . ASP A 1 106 ? 10.609 -17.491 -1.339 1.00 97.38 106 ASP A N 1
ATOM 810 C CA . ASP A 1 106 ? 10.244 -18.572 -0.424 1.00 97.38 106 ASP A CA 1
ATOM 811 C C . ASP A 1 106 ? 8.725 -18.845 -0.450 1.00 97.38 106 ASP A C 1
ATOM 813 O O . ASP A 1 106 ? 7.941 -18.033 0.062 1.00 97.38 106 ASP A O 1
ATOM 817 N N . PRO A 1 107 ? 8.285 -19.998 -0.993 1.00 97.75 107 PRO A N 1
ATOM 818 C CA . PRO A 1 107 ? 6.867 -20.338 -1.066 1.00 97.75 107 PRO A CA 1
ATOM 819 C C . PRO A 1 107 ? 6.227 -20.470 0.318 1.00 97.75 107 PRO A C 1
ATOM 821 O O . PRO A 1 107 ? 5.040 -20.186 0.484 1.00 97.75 107 PRO A O 1
ATOM 824 N N . ALA A 1 108 ? 6.990 -20.913 1.326 1.00 97.88 108 ALA A N 1
ATOM 825 C CA . ALA A 1 108 ? 6.473 -21.093 2.679 1.00 97.88 108 ALA A CA 1
ATOM 826 C C . ALA A 1 108 ? 6.107 -19.746 3.313 1.00 97.88 108 ALA A C 1
ATOM 828 O O . ALA A 1 108 ? 5.009 -19.601 3.855 1.00 97.88 108 ALA A O 1
ATOM 829 N N . THR A 1 109 ? 6.978 -18.745 3.175 1.00 98.06 109 THR A N 1
ATOM 830 C CA . THR A 1 109 ? 6.704 -17.369 3.601 1.00 98.06 109 THR A CA 1
ATOM 831 C C . THR A 1 109 ? 5.485 -16.786 2.884 1.00 98.06 109 THR A C 1
ATOM 833 O O . THR A 1 109 ? 4.587 -16.270 3.547 1.00 98.06 109 THR A O 1
ATOM 836 N N . LEU A 1 110 ? 5.375 -16.922 1.558 1.00 98.44 110 LEU A N 1
ATOM 837 C CA . LEU A 1 110 ? 4.228 -16.384 0.806 1.00 98.44 110 LEU A CA 1
ATOM 838 C C . LEU A 1 110 ? 2.898 -17.026 1.221 1.00 98.44 110 LEU A C 1
ATOM 840 O O . LEU A 1 110 ? 1.909 -16.326 1.449 1.00 98.44 110 LEU A O 1
ATOM 844 N N . LYS A 1 111 ? 2.889 -18.348 1.422 1.00 98.19 111 LYS A N 1
ATOM 845 C CA . LYS A 1 111 ? 1.725 -19.076 1.952 1.00 98.19 111 LYS A CA 1
ATOM 846 C C . LYS A 1 111 ? 1.373 -18.627 3.368 1.00 98.19 111 LYS A C 1
ATOM 848 O O . LYS A 1 111 ? 0.192 -18.486 3.680 1.00 98.19 111 LYS A O 1
ATOM 853 N N . ARG A 1 112 ? 2.369 -18.363 4.218 1.00 98.06 112 ARG A N 1
ATOM 854 C CA . ARG A 1 112 ? 2.168 -17.841 5.579 1.00 98.06 112 ARG A CA 1
ATOM 855 C C . ARG A 1 112 ? 1.566 -16.435 5.575 1.00 98.06 112 ARG A C 1
ATOM 857 O O . ARG A 1 112 ? 0.631 -16.195 6.337 1.00 98.06 112 ARG A O 1
ATOM 864 N N . ILE A 1 113 ? 2.058 -15.536 4.723 1.00 98.19 113 ILE A N 1
ATOM 865 C CA . ILE A 1 113 ? 1.512 -14.179 4.566 1.00 98.19 113 ILE A CA 1
ATOM 866 C C . ILE A 1 113 ? 0.047 -14.260 4.128 1.00 98.19 113 ILE A C 1
ATOM 868 O O . ILE A 1 113 ? -0.839 -13.732 4.801 1.00 98.19 113 ILE A O 1
ATOM 872 N N . ALA A 1 114 ? -0.225 -14.997 3.049 1.00 97.75 114 ALA A N 1
ATOM 873 C CA . ALA A 1 114 ? -1.576 -15.148 2.522 1.00 97.75 114 ALA A CA 1
ATOM 874 C C . ALA A 1 114 ? -2.540 -15.766 3.540 1.00 97.75 114 ALA A C 1
ATOM 876 O O . ALA A 1 114 ? -3.659 -15.276 3.706 1.00 97.75 114 ALA A O 1
ATOM 877 N 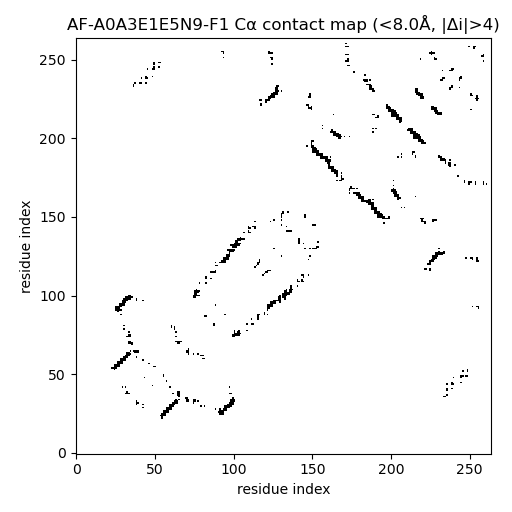N . LYS A 1 115 ? -2.100 -16.798 4.271 1.00 97.38 115 LYS A N 1
ATOM 878 C CA . LYS A 1 115 ? -2.889 -17.443 5.328 1.00 97.38 115 LYS A CA 1
ATOM 879 C C . LYS A 1 115 ? -3.230 -16.481 6.466 1.00 97.38 115 LYS A C 1
ATOM 881 O O . LYS A 1 115 ? -4.365 -16.506 6.936 1.00 97.38 115 LYS A O 1
ATOM 886 N N . ALA A 1 116 ? -2.292 -15.646 6.910 1.00 97.38 116 ALA A N 1
ATOM 887 C CA . ALA A 1 116 ? -2.543 -14.703 7.999 1.00 97.38 116 ALA A CA 1
ATOM 888 C C . ALA A 1 116 ? -3.642 -13.690 7.641 1.00 97.38 116 ALA A C 1
ATOM 890 O O . ALA A 1 116 ? -4.540 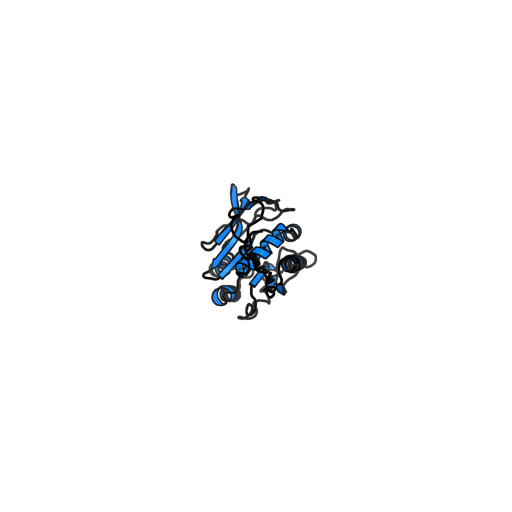-13.446 8.444 1.00 97.38 116 ALA A O 1
ATOM 891 N N . HIS A 1 117 ? -3.642 -13.178 6.409 1.00 98.12 117 HIS A N 1
ATOM 892 C CA . HIS A 1 117 ? -4.676 -12.250 5.953 1.00 98.12 117 HIS A CA 1
ATOM 893 C C . HIS A 1 117 ? -6.012 -12.937 5.662 1.00 98.12 117 HIS A C 1
ATOM 895 O O . HIS A 1 117 ? -7.044 -12.535 6.193 1.00 98.12 117 HIS A O 1
ATOM 901 N N . THR A 1 118 ? -6.011 -13.982 4.833 1.00 95.12 118 THR A N 1
ATOM 902 C CA . THR A 1 118 ? -7.253 -14.626 4.367 1.00 95.12 118 THR A CA 1
ATOM 903 C C . THR A 1 118 ? -7.891 -15.531 5.421 1.00 95.12 118 THR A C 1
ATOM 905 O O . THR A 1 118 ? -9.109 -15.537 5.562 1.00 95.12 118 THR A O 1
ATOM 908 N N . GLY A 1 119 ? -7.083 -16.272 6.184 1.00 88.44 119 GLY A N 1
ATOM 909 C CA . GLY A 1 119 ? -7.543 -17.167 7.248 1.00 88.44 119 GLY A CA 1
ATOM 910 C C . GLY A 1 119 ? -7.717 -16.470 8.597 1.00 88.44 119 GLY A C 1
ATOM 911 O O . GLY A 1 119 ? -8.633 -16.811 9.339 1.00 88.44 119 GLY A O 1
ATOM 912 N N . GLY A 1 120 ? -6.864 -15.488 8.908 1.00 84.00 120 GLY A N 1
ATOM 913 C CA . GLY A 1 120 ? -6.965 -14.675 10.127 1.00 84.00 120 GLY A CA 1
ATOM 914 C C . GLY A 1 120 ? -7.904 -13.472 10.003 1.00 84.00 120 GLY A C 1
ATOM 915 O O . GLY A 1 120 ? -8.203 -12.834 11.008 1.00 84.00 120 GLY A O 1
ATOM 916 N N . ASN A 1 121 ? -8.378 -13.165 8.788 1.00 91.25 121 ASN A N 1
ATOM 917 C CA . ASN A 1 121 ? -9.185 -11.983 8.469 1.00 91.25 121 ASN A CA 1
ATOM 918 C C . ASN A 1 121 ? -8.535 -10.675 8.966 1.00 91.25 121 ASN A C 1
ATOM 920 O O . ASN A 1 121 ? -9.223 -9.792 9.475 1.00 91.25 121 ASN A O 1
ATOM 924 N N . VAL A 1 122 ? -7.208 -10.565 8.823 1.00 97.25 122 VAL A N 1
ATOM 925 C CA . VAL A 1 122 ? -6.440 -9.362 9.179 1.00 97.25 122 VAL A CA 1
ATOM 926 C C . VAL A 1 122 ? -6.352 -8.448 7.951 1.00 97.25 122 VAL A C 1
ATOM 928 O O . VAL A 1 122 ? -5.700 -8.832 6.981 1.00 97.25 122 VAL A O 1
ATOM 931 N N . PRO A 1 123 ? -6.982 -7.261 7.945 1.00 98.12 123 PRO A N 1
ATOM 932 C CA . PRO A 1 123 ? -6.934 -6.309 6.834 1.00 98.12 123 PRO A CA 1
ATOM 933 C C . PRO A 1 123 ? -5.518 -5.824 6.497 1.00 98.12 123 PRO A C 1
ATOM 935 O O . PRO A 1 123 ? -4.628 -5.835 7.350 1.00 98.12 123 PRO A O 1
ATOM 938 N N . ALA A 1 124 ? -5.322 -5.353 5.261 1.00 98.69 124 ALA A N 1
ATOM 939 C CA . ALA A 1 124 ? -4.012 -4.905 4.785 1.00 98.69 124 ALA A CA 1
ATOM 940 C C . ALA A 1 124 ? -4.053 -3.606 3.967 1.00 98.69 124 ALA A C 1
ATOM 942 O O . ALA A 1 124 ? -4.994 -3.346 3.212 1.00 98.69 124 ALA A O 1
ATOM 943 N N . VAL A 1 125 ? -2.989 -2.815 4.087 1.00 98.94 125 VAL A N 1
ATOM 944 C CA . VAL A 1 125 ? -2.691 -1.640 3.258 1.00 98.94 125 VAL A CA 1
ATOM 945 C C . VAL A 1 125 ? -1.370 -1.885 2.531 1.00 98.94 125 VAL A C 1
ATOM 947 O O . VAL A 1 125 ? -0.370 -2.145 3.189 1.00 98.94 125 VAL A O 1
ATOM 950 N N . PHE A 1 126 ? -1.355 -1.776 1.203 1.00 98.88 126 PHE A N 1
ATOM 951 C CA . PHE A 1 126 ? -0.160 -1.966 0.371 1.00 98.88 126 PHE A CA 1
ATOM 952 C C . PHE A 1 126 ? 0.269 -0.640 -0.254 1.00 98.88 126 PHE A C 1
ATOM 954 O O . PHE A 1 126 ? -0.504 -0.006 -0.977 1.00 98.88 126 PHE A O 1
ATOM 961 N N . LEU A 1 127 ? 1.494 -0.212 0.040 1.00 98.88 127 LEU A N 1
ATOM 962 C CA . LEU A 1 127 ? 2.045 1.057 -0.423 1.00 98.88 127 LEU A CA 1
ATOM 963 C C . LEU A 1 127 ? 3.154 0.829 -1.450 1.00 98.88 127 LEU A C 1
ATOM 965 O O . LEU A 1 127 ? 4.086 0.061 -1.201 1.00 98.88 127 LEU A O 1
ATOM 969 N N . HIS A 1 128 ? 3.043 1.497 -2.595 1.00 98.31 128 HIS A N 1
ATOM 970 C CA . HIS A 1 128 ? 4.090 1.653 -3.601 1.00 98.31 128 HIS A CA 1
ATOM 971 C C . HIS A 1 128 ? 4.870 0.358 -3.928 1.00 98.31 128 HIS A C 1
ATOM 973 O O . HIS A 1 128 ? 4.327 -0.547 -4.566 1.00 98.31 128 HIS A O 1
ATOM 979 N N . CYS A 1 129 ? 6.122 0.224 -3.469 1.00 97.25 129 CYS A N 1
ATOM 980 C CA . CYS A 1 129 ? 7.016 -0.888 -3.824 1.00 97.25 129 CYS A CA 1
ATOM 981 C C . CYS A 1 129 ? 6.572 -2.238 -3.241 1.00 97.25 129 CYS A C 1
ATOM 983 O O . CYS A 1 129 ? 6.944 -3.282 -3.778 1.00 97.25 129 CYS A O 1
ATOM 985 N N . SER A 1 130 ? 5.684 -2.249 -2.238 1.00 97.88 130 SER A N 1
ATOM 986 C CA . SER A 1 130 ? 5.043 -3.488 -1.770 1.00 97.88 130 SER A CA 1
ATOM 987 C C . SER A 1 130 ? 4.322 -4.218 -2.903 1.00 97.88 130 SER A C 1
ATOM 989 O O . SER A 1 130 ? 4.320 -5.445 -2.945 1.00 97.88 130 SER A O 1
ATOM 991 N N . MET A 1 131 ? 3.828 -3.499 -3.913 1.00 97.75 131 MET A N 1
ATOM 992 C CA . MET A 1 131 ? 3.236 -4.101 -5.107 1.00 97.75 131 MET A CA 1
ATOM 993 C C . MET A 1 131 ? 4.235 -4.893 -5.957 1.00 97.75 131 MET A C 1
ATOM 995 O O . MET A 1 131 ? 3.843 -5.788 -6.705 1.00 97.75 131 MET A O 1
ATOM 999 N N . HIS A 1 132 ? 5.521 -4.549 -5.878 1.00 97.62 132 HIS A N 1
ATOM 1000 C CA . HIS A 1 132 ? 6.614 -5.227 -6.575 1.00 97.62 132 HIS A CA 1
ATOM 1001 C C . HIS A 1 132 ? 7.361 -6.219 -5.677 1.00 97.62 132 HIS A C 1
ATOM 1003 O O . HIS A 1 132 ? 8.250 -6.918 -6.175 1.00 97.62 132 HIS A O 1
ATOM 1009 N N . SER A 1 133 ? 6.991 -6.339 -4.398 1.00 97.69 133 SER A N 1
ATOM 1010 C CA . SER A 1 133 ? 7.474 -7.417 -3.534 1.00 97.69 133 SER A CA 1
ATOM 1011 C C . SER A 1 133 ? 7.121 -8.783 -4.120 1.00 97.69 133 SER A C 1
ATOM 1013 O O . SER A 1 133 ? 6.061 -8.985 -4.714 1.00 97.69 133 SER A O 1
ATOM 1015 N N . TYR A 1 134 ? 8.062 -9.721 -3.987 1.00 97.75 134 TYR A N 1
ATOM 1016 C CA . TYR A 1 134 ? 7.907 -11.138 -4.337 1.00 97.75 134 TYR A CA 1
ATOM 1017 C C . TYR A 1 134 ? 7.662 -11.452 -5.822 1.00 97.75 134 TYR A C 1
ATOM 1019 O O . TYR A 1 134 ? 7.436 -12.602 -6.194 1.00 97.75 134 TYR A O 1
ATOM 1027 N N . ARG A 1 135 ? 7.755 -10.456 -6.714 1.00 96.00 135 ARG A N 1
ATOM 1028 C CA . ARG A 1 135 ? 7.444 -10.607 -8.147 1.00 96.00 135 ARG A CA 1
ATOM 1029 C C . ARG A 1 135 ? 8.340 -11.592 -8.908 1.00 96.00 135 ARG A C 1
ATOM 1031 O O . ARG A 1 135 ? 7.977 -11.986 -10.011 1.00 96.00 135 ARG A O 1
ATOM 1038 N N . MET A 1 136 ? 9.500 -11.950 -8.351 1.00 96.81 136 MET A N 1
ATOM 1039 C CA . MET A 1 136 ? 10.432 -12.930 -8.928 1.00 96.81 136 MET A CA 1
ATOM 1040 C C . MET A 1 136 ? 10.230 -14.361 -8.400 1.00 96.81 136 MET A C 1
ATOM 1042 O O . MET A 1 136 ? 10.996 -15.248 -8.792 1.00 96.81 136 MET A O 1
ATOM 1046 N N . ALA A 1 137 ? 9.277 -14.591 -7.489 1.00 98.06 137 ALA A N 1
ATOM 1047 C CA . ALA A 1 137 ? 8.858 -15.937 -7.104 1.00 98.06 137 ALA A CA 1
ATOM 1048 C C . ALA A 1 137 ? 8.153 -16.643 -8.278 1.00 98.06 137 ALA A C 1
ATOM 1050 O O . ALA A 1 137 ? 7.825 -16.012 -9.287 1.00 98.06 137 ALA A O 1
ATOM 1051 N N . ALA A 1 138 ? 7.918 -17.953 -8.156 1.00 98.19 138 ALA A N 1
ATOM 1052 C CA . ALA A 1 138 ? 7.075 -18.664 -9.114 1.00 98.19 138 ALA A CA 1
ATOM 1053 C C . ALA A 1 138 ? 5.683 -18.014 -9.160 1.00 98.19 138 ALA A C 1
ATOM 1055 O O . ALA A 1 138 ? 5.181 -17.563 -8.131 1.00 98.19 138 ALA A O 1
ATOM 1056 N N . ASP A 1 139 ? 5.057 -17.952 -10.339 1.00 97.25 139 ASP A N 1
ATOM 1057 C CA . ASP A 1 139 ? 3.800 -17.210 -10.506 1.00 97.25 139 ASP A CA 1
ATOM 1058 C C . ASP A 1 139 ? 2.692 -17.718 -9.571 1.00 97.25 139 ASP A C 1
ATOM 1060 O O . ASP A 1 139 ? 1.942 -16.908 -9.036 1.00 97.25 139 ASP A O 1
ATOM 1064 N N . GLU A 1 140 ? 2.622 -19.028 -9.318 1.00 97.19 140 GLU A N 1
ATOM 1065 C CA . GLU A 1 140 ? 1.668 -19.618 -8.369 1.00 97.19 140 GLU A CA 1
ATOM 1066 C C . GLU A 1 140 ? 1.833 -19.089 -6.937 1.00 97.19 140 GLU A C 1
ATOM 1068 O O . GLU A 1 140 ? 0.836 -18.828 -6.267 1.00 97.19 140 GLU A O 1
ATOM 1073 N N . ASP A 1 141 ? 3.067 -18.839 -6.497 1.00 98.19 141 ASP A N 1
ATOM 1074 C CA . ASP A 1 141 ? 3.349 -18.306 -5.166 1.00 98.19 141 ASP A CA 1
ATOM 1075 C C . ASP A 1 141 ? 3.224 -16.775 -5.136 1.00 98.19 141 ASP A C 1
ATOM 1077 O O . ASP A 1 141 ? 2.627 -16.215 -4.218 1.00 98.19 141 ASP A O 1
ATOM 1081 N N . ALA A 1 142 ? 3.728 -16.072 -6.157 1.00 98.19 142 ALA A N 1
ATOM 1082 C CA . ALA A 1 142 ? 3.607 -14.616 -6.264 1.00 98.19 142 ALA A CA 1
ATOM 1083 C C . ALA A 1 142 ? 2.139 -14.165 -6.366 1.00 98.19 142 ALA A C 1
ATOM 1085 O O . ALA A 1 142 ? 1.781 -13.077 -5.909 1.00 98.19 142 ALA A O 1
ATOM 1086 N N . ASN A 1 143 ? 1.269 -14.995 -6.951 1.00 98.06 143 ASN A N 1
ATOM 1087 C CA . ASN A 1 143 ? -0.158 -14.705 -7.051 1.00 98.06 143 ASN A CA 1
ATOM 1088 C C . ASN A 1 143 ? -0.851 -14.647 -5.687 1.00 98.06 143 ASN A C 1
ATOM 1090 O O . ASN A 1 143 ? -1.768 -13.845 -5.543 1.00 98.06 143 ASN A O 1
ATOM 1094 N N . LEU A 1 144 ? -0.360 -15.367 -4.672 1.00 98.06 144 LEU A N 1
ATOM 1095 C CA . LEU A 1 144 ? -0.880 -15.272 -3.302 1.00 98.06 144 LEU A CA 1
ATOM 1096 C C . LEU A 1 144 ? -0.793 -13.839 -2.749 1.00 98.06 144 LEU A C 1
ATOM 1098 O O . LEU A 1 144 ? -1.675 -13.385 -2.028 1.00 98.06 144 LEU A O 1
ATOM 1102 N N . TRP A 1 145 ? 0.262 -13.110 -3.117 1.00 98.50 145 TRP A N 1
ATOM 1103 C CA . TRP A 1 145 ? 0.454 -11.706 -2.756 1.00 98.50 145 TRP A CA 1
ATOM 1104 C C . TRP A 1 145 ? -0.347 -10.758 -3.655 1.00 98.50 145 TRP A C 1
ATOM 1106 O O . TRP A 1 145 ? -1.032 -9.856 -3.175 1.00 98.50 145 TRP A O 1
ATOM 1116 N N . ARG A 1 146 ? -0.313 -10.991 -4.973 1.00 98.50 146 ARG A N 1
ATOM 1117 C CA . ARG A 1 146 ? -1.030 -10.167 -5.964 1.00 98.50 146 ARG A CA 1
ATOM 1118 C C . ARG A 1 146 ? -2.546 -10.195 -5.760 1.00 98.50 146 ARG A C 1
ATOM 1120 O O . ARG A 1 146 ? -3.201 -9.185 -5.993 1.00 98.50 146 ARG A O 1
ATOM 1127 N N . GLU A 1 147 ? -3.103 -11.314 -5.300 1.00 97.94 147 GLU A N 1
ATOM 1128 C CA . GLU A 1 147 ? -4.524 -11.434 -4.955 1.00 97.94 147 GLU A CA 1
ATOM 1129 C C . GLU A 1 147 ? -4.909 -10.582 -3.741 1.00 97.94 147 GLU A C 1
ATOM 1131 O O . GLU A 1 147 ? -5.988 -9.990 -3.744 1.00 97.94 147 GLU A O 1
ATOM 1136 N N . LEU A 1 148 ? -4.028 -10.450 -2.741 1.00 98.50 148 LEU A N 1
ATOM 1137 C CA . LEU A 1 148 ? -4.241 -9.540 -1.610 1.00 98.50 148 LEU A CA 1
ATOM 1138 C C . LEU A 1 148 ? -4.176 -8.077 -2.050 1.00 98.50 148 LEU A C 1
ATOM 1140 O O . LEU A 1 148 ? -5.050 -7.287 -1.684 1.00 98.50 148 LEU A O 1
ATOM 1144 N N . ILE A 1 149 ? -3.183 -7.728 -2.874 1.00 98.62 149 ILE A N 1
ATOM 1145 C CA . ILE A 1 149 ? -3.069 -6.393 -3.476 1.00 98.62 149 ILE A CA 1
ATOM 1146 C C . ILE A 1 149 ? -4.294 -6.095 -4.347 1.00 98.62 149 ILE A C 1
ATOM 1148 O O . ILE A 1 149 ? -4.800 -4.980 -4.342 1.00 98.62 149 ILE A O 1
ATOM 1152 N N . GLY A 1 150 ? -4.794 -7.078 -5.095 1.00 98.62 150 GLY A N 1
ATOM 1153 C CA . GLY A 1 150 ? -5.8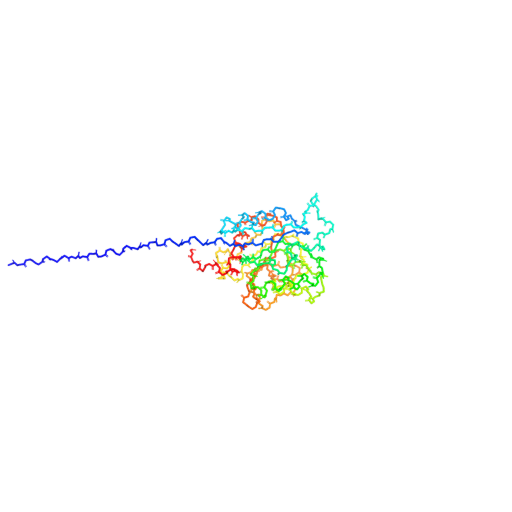57 -6.906 -6.089 1.00 98.62 150 GLY A CA 1
ATOM 1154 C C . GLY A 1 150 ? -5.347 -6.502 -7.475 1.00 98.62 150 GLY A C 1
ATOM 1155 O O . GLY A 1 150 ? -6.144 -6.156 -8.348 1.00 98.62 150 GLY A O 1
ATOM 1156 N N . ALA A 1 151 ? -4.033 -6.551 -7.709 1.00 98.50 151 ALA A N 1
ATOM 1157 C CA . ALA A 1 151 ? -3.422 -6.188 -8.984 1.00 98.50 151 ALA A CA 1
ATOM 1158 C C . ALA A 1 151 ? -2.091 -6.914 -9.229 1.00 98.50 151 ALA A C 1
ATOM 1160 O O . ALA A 1 151 ? -1.408 -7.344 -8.300 1.00 98.50 151 ALA A O 1
ATOM 1161 N N . LYS A 1 152 ? -1.699 -7.005 -10.504 1.00 98.12 152 LYS A N 1
ATOM 1162 C CA . LYS A 1 152 ? -0.358 -7.414 -10.940 1.00 98.12 152 LYS A CA 1
ATOM 1163 C C . LYS A 1 152 ? 0.329 -6.239 -11.625 1.00 98.12 152 LYS A C 1
ATOM 1165 O O . LYS A 1 152 ? -0.174 -5.729 -12.624 1.00 98.12 152 LYS A O 1
ATOM 1170 N N . SER A 1 153 ? 1.506 -5.871 -11.129 1.00 97.56 153 SER A N 1
ATOM 1171 C CA . SER A 1 153 ? 2.427 -4.943 -11.783 1.00 97.56 153 SER A CA 1
ATOM 1172 C C . SER A 1 153 ? 3.831 -5.533 -11.784 1.00 97.56 153 SER A C 1
ATOM 1174 O O . SER A 1 153 ? 4.270 -6.094 -10.781 1.00 97.56 153 SER A O 1
ATOM 1176 N N . MET A 1 154 ? 4.531 -5.409 -12.912 1.00 96.44 154 MET A N 1
ATOM 1177 C CA . MET A 1 154 ? 5.895 -5.923 -13.070 1.00 96.44 154 MET A CA 1
ATOM 1178 C C . MET A 1 154 ? 6.918 -4.827 -13.371 1.00 96.44 154 MET A C 1
ATOM 1180 O O . MET A 1 154 ? 8.114 -5.064 -13.202 1.00 96.44 154 MET A O 1
ATOM 1184 N N . TYR A 1 155 ? 6.473 -3.639 -13.781 1.00 95.88 155 TYR A N 1
ATOM 1185 C CA . TYR A 1 155 ? 7.329 -2.522 -14.173 1.00 95.88 155 TYR A CA 1
ATOM 1186 C C . TYR A 1 155 ? 6.601 -1.180 -14.017 1.00 95.88 155 TYR A C 1
ATOM 1188 O O . TYR A 1 155 ? 5.391 -1.135 -13.784 1.00 95.88 155 TYR A O 1
ATOM 1196 N N . HIS A 1 156 ? 7.344 -0.090 -14.183 1.00 96.81 156 HIS A N 1
ATOM 1197 C CA . HIS A 1 156 ? 6.831 1.275 -14.173 1.00 96.81 156 HIS A CA 1
ATOM 1198 C C . HIS A 1 156 ? 7.360 2.077 -15.370 1.00 96.81 156 HIS A C 1
ATOM 1200 O O . HIS A 1 156 ? 8.332 1.687 -16.024 1.00 96.81 156 HIS A O 1
ATOM 1206 N N . GLU A 1 157 ? 6.700 3.186 -15.684 1.00 96.62 157 GLU A N 1
ATOM 1207 C CA . GLU A 1 157 ? 7.236 4.212 -16.580 1.00 96.62 157 GLU A CA 1
ATOM 1208 C C . GLU A 1 157 ? 8.308 5.064 -15.874 1.00 96.62 157 GLU A C 1
ATOM 1210 O O . GLU A 1 157 ? 8.381 5.065 -14.640 1.00 96.62 157 GLU A O 1
ATOM 1215 N N . PRO A 1 158 ? 9.156 5.797 -16.624 1.00 94.62 158 PRO A N 1
ATOM 1216 C CA . PRO A 1 158 ? 10.068 6.771 -16.031 1.00 94.62 158 PRO A CA 1
ATOM 1217 C C . PRO A 1 158 ? 9.332 7.789 -15.154 1.00 94.62 158 PRO A C 1
ATOM 1219 O O . PRO A 1 158 ? 8.212 8.188 -15.467 1.00 94.62 158 PRO A O 1
ATOM 1222 N N . GLY A 1 159 ? 9.996 8.243 -14.088 1.00 94.00 159 GLY A N 1
ATOM 1223 C CA . GLY A 1 159 ? 9.398 9.162 -13.124 1.00 94.00 159 GLY A CA 1
ATOM 1224 C C . GLY A 1 159 ? 8.886 10.459 -13.761 1.00 94.00 159 GLY A C 1
ATOM 1225 O O . GLY A 1 159 ? 9.622 11.153 -14.475 1.00 94.00 159 GLY A O 1
ATOM 1226 N N . ALA A 1 160 ? 7.639 10.810 -13.457 1.00 96.19 160 ALA A N 1
ATOM 1227 C CA . ALA A 1 160 ? 6.953 11.994 -13.961 1.00 96.19 160 ALA A CA 1
ATOM 1228 C C . ALA A 1 160 ? 6.079 12.616 -12.869 1.00 96.19 160 ALA A C 1
ATOM 1230 O O . ALA A 1 160 ? 5.701 11.950 -11.910 1.00 96.19 160 ALA A O 1
ATOM 1231 N N . VAL A 1 161 ? 5.754 13.904 -13.004 1.00 97.56 161 VAL A N 1
ATOM 1232 C CA . VAL A 1 161 ? 4.683 14.491 -12.189 1.00 97.56 161 VAL A CA 1
ATOM 1233 C C . VAL A 1 161 ? 3.377 13.856 -12.647 1.00 97.56 161 VAL A C 1
ATOM 1235 O O . VAL A 1 161 ? 3.012 13.966 -13.819 1.00 97.56 161 VAL A O 1
ATOM 1238 N N . LEU A 1 162 ? 2.702 13.154 -11.743 1.00 98.19 162 LEU A N 1
ATOM 1239 C CA . LEU A 1 162 ? 1.508 12.390 -12.065 1.00 98.19 162 LEU A CA 1
ATOM 1240 C C . LEU A 1 162 ? 0.267 13.222 -11.768 1.00 98.19 162 LEU A C 1
ATOM 1242 O O . LEU A 1 162 ? 0.140 13.797 -10.691 1.00 98.19 162 LEU A O 1
ATOM 1246 N N . THR A 1 163 ? -0.656 13.258 -12.727 1.00 98.31 163 THR A N 1
ATOM 1247 C CA . THR A 1 163 ? -1.998 13.819 -12.541 1.00 98.31 163 THR A CA 1
ATOM 1248 C C . THR A 1 163 ? -2.962 12.683 -12.224 1.00 98.31 163 THR A C 1
ATOM 1250 O O . THR A 1 163 ? -3.288 11.879 -13.100 1.00 98.31 163 THR A O 1
ATOM 1253 N N . VAL A 1 164 ? -3.396 12.620 -10.969 1.00 98.56 164 VAL A N 1
ATOM 1254 C CA . VAL A 1 164 ? -4.307 11.608 -10.442 1.00 98.56 164 VAL A CA 1
ATOM 1255 C C . VAL A 1 164 ? -5.741 12.070 -10.664 1.00 98.56 164 VAL A C 1
ATOM 1257 O O . VAL A 1 164 ? -6.162 13.081 -10.108 1.00 98.56 164 VAL A O 1
ATOM 1260 N N . LYS A 1 165 ? -6.505 11.312 -11.451 1.00 98.62 165 LYS A N 1
ATOM 1261 C CA . LYS A 1 165 ? -7.928 11.548 -11.718 1.00 98.62 165 LYS A CA 1
ATOM 1262 C C . LYS A 1 165 ? -8.780 10.585 -10.906 1.00 98.62 165 LYS A C 1
ATOM 1264 O O . LYS A 1 165 ? -8.656 9.366 -11.057 1.00 98.62 165 LYS A O 1
ATOM 1269 N N . VAL A 1 166 ? -9.662 11.120 -10.069 1.00 98.44 166 VAL A N 1
ATOM 1270 C CA . VAL A 1 166 ? -10.576 10.326 -9.240 1.00 98.44 166 VAL A CA 1
ATOM 1271 C C . VAL A 1 166 ? -11.675 9.726 -10.118 1.00 98.44 166 VAL A C 1
ATOM 1273 O O . VAL A 1 166 ? -12.384 10.446 -10.816 1.00 98.44 166 VAL A O 1
ATOM 1276 N N . ALA A 1 167 ? -11.818 8.401 -10.075 1.00 97.25 167 ALA A N 1
ATOM 1277 C CA . ALA A 1 167 ? -12.857 7.666 -10.796 1.00 97.25 167 ALA A CA 1
ATOM 1278 C C . ALA A 1 167 ? -14.118 7.469 -9.940 1.00 97.25 167 ALA A C 1
ATOM 1280 O O . ALA A 1 167 ? -15.229 7.609 -10.438 1.00 97.25 167 ALA A O 1
ATOM 1281 N N . GLU A 1 168 ? -13.944 7.216 -8.640 1.00 96.25 168 GLU A N 1
ATOM 1282 C CA . GLU A 1 168 ? -15.028 6.866 -7.712 1.00 96.25 168 GLU A CA 1
ATOM 1283 C C . GLU A 1 168 ? -15.128 7.880 -6.562 1.00 96.25 168 GLU A C 1
ATOM 1285 O O . GLU A 1 168 ? -14.881 7.571 -5.395 1.00 96.25 168 GLU A O 1
ATOM 1290 N N . GLY A 1 169 ? -15.483 9.130 -6.880 1.00 94.94 169 GLY A N 1
ATOM 1291 C CA . GLY A 1 169 ? -15.495 10.237 -5.907 1.00 94.94 169 GLY A CA 1
ATOM 1292 C C . GLY A 1 169 ? -16.509 10.089 -4.763 1.00 94.94 169 GLY A C 1
ATOM 1293 O O . GLY A 1 169 ? -16.365 10.721 -3.716 1.00 94.94 169 GLY A O 1
ATOM 1294 N N . THR A 1 170 ? -17.527 9.239 -4.926 1.00 94.50 170 THR A N 1
ATOM 1295 C CA . THR A 1 170 ? -18.519 8.940 -3.879 1.00 94.50 170 THR A CA 1
ATOM 1296 C C . THR A 1 170 ? -18.048 7.854 -2.911 1.00 94.50 170 THR A C 1
ATOM 1298 O O . THR A 1 170 ? -18.606 7.741 -1.810 1.00 94.50 170 THR A O 1
ATOM 1301 N N . HIS A 1 171 ? -17.016 7.080 -3.277 1.00 96.94 171 HIS A N 1
ATOM 1302 C CA . HIS A 1 171 ? -16.468 6.033 -2.425 1.00 96.94 171 HIS A CA 1
ATOM 1303 C C . HIS A 1 171 ? -15.948 6.645 -1.112 1.00 96.94 171 HIS A C 1
ATOM 1305 O O . HIS A 1 171 ? -15.277 7.682 -1.147 1.00 96.94 171 HIS A O 1
ATOM 1311 N N . PRO A 1 172 ? -16.195 6.027 0.062 1.00 96.56 172 PRO A N 1
ATOM 1312 C CA . PRO A 1 172 ? -15.812 6.606 1.350 1.00 96.56 172 PRO A CA 1
ATOM 1313 C C . PRO A 1 172 ? -14.336 7.001 1.457 1.00 96.56 172 PRO A C 1
ATOM 1315 O O . PRO A 1 172 ? -14.035 8.004 2.096 1.00 96.56 172 PRO A O 1
ATOM 1318 N N . VAL A 1 173 ? -13.429 6.261 0.809 1.00 98.12 173 VAL A N 1
ATOM 1319 C CA . VAL A 1 173 ? -11.987 6.580 0.774 1.00 98.12 173 VAL A CA 1
ATOM 1320 C C . VAL A 1 173 ? -11.693 7.873 -0.000 1.00 98.12 173 VAL A C 1
ATOM 1322 O O . VAL A 1 173 ? -10.826 8.630 0.418 1.00 98.12 173 VAL A O 1
ATOM 1325 N N . MET A 1 174 ? -12.441 8.166 -1.071 1.00 97.69 174 MET A N 1
ATOM 1326 C CA . MET A 1 174 ? -12.190 9.315 -1.957 1.00 97.69 174 MET A CA 1
ATOM 1327 C C . MET A 1 174 ? -13.057 10.542 -1.651 1.00 97.69 174 MET A C 1
ATOM 1329 O O . MET A 1 174 ? -12.818 11.615 -2.193 1.00 97.69 174 MET A O 1
ATOM 1333 N N . ARG A 1 175 ? -14.070 10.430 -0.787 1.00 94.38 175 ARG A N 1
ATOM 1334 C CA . ARG A 1 175 ? -15.010 11.532 -0.513 1.00 94.38 175 ARG A CA 1
ATOM 1335 C C . ARG A 1 175 ? -14.294 12.816 -0.066 1.00 94.38 175 ARG A C 1
ATOM 1337 O O . ARG A 1 175 ? -13.627 12.806 0.955 1.00 94.38 175 ARG A O 1
ATOM 1344 N N . GLY A 1 176 ? -14.468 13.933 -0.758 1.00 92.06 176 GLY A N 1
ATOM 1345 C CA . GLY A 1 176 ? -13.814 15.197 -0.388 1.00 92.06 176 GLY A CA 1
ATOM 1346 C C . GLY A 1 176 ? -12.383 15.354 -0.913 1.00 92.06 176 GLY A C 1
ATOM 1347 O O . GLY A 1 176 ? -11.806 16.420 -0.735 1.00 92.06 176 GLY A O 1
ATOM 1348 N N . PHE A 1 177 ? -11.835 14.354 -1.614 1.00 96.25 177 PHE A N 1
ATOM 1349 C CA . PHE A 1 177 ? -10.728 14.617 -2.532 1.00 96.25 177 PHE A CA 1
ATOM 1350 C C . PHE A 1 177 ? -11.234 15.448 -3.719 1.00 96.25 177 PHE A C 1
ATOM 1352 O O . PHE A 1 177 ? -12.392 15.289 -4.128 1.00 96.25 177 PHE A O 1
ATOM 1359 N N . PRO A 1 178 ? -10.389 16.317 -4.300 1.00 96.31 178 PRO A N 1
ATOM 1360 C CA . PRO A 1 178 ? -10.714 16.960 -5.564 1.00 96.31 178 PRO A CA 1
ATOM 1361 C C . PRO A 1 178 ? -10.872 15.905 -6.666 1.00 96.31 178 PRO A C 1
ATOM 1363 O O . PRO A 1 178 ? -10.322 14.808 -6.579 1.00 96.31 178 PRO A O 1
ATOM 1366 N N . ALA A 1 179 ? -11.595 16.246 -7.736 1.00 97.31 179 ALA A N 1
ATOM 1367 C CA . ALA A 1 179 ? -11.743 15.359 -8.894 1.00 97.31 179 ALA A CA 1
ATOM 1368 C C . ALA A 1 179 ? -10.390 15.012 -9.551 1.00 97.31 179 ALA A C 1
ATOM 1370 O O . ALA A 1 179 ? -10.255 13.968 -10.190 1.00 97.31 179 ALA A O 1
ATOM 1371 N N . GLU A 1 180 ? -9.395 15.884 -9.379 1.00 97.50 180 GLU A N 1
ATOM 1372 C CA . GLU A 1 180 ? -8.037 15.716 -9.875 1.00 97.50 180 GLU A CA 1
ATOM 1373 C C . GLU A 1 180 ? -7.032 16.382 -8.922 1.00 97.50 180 GLU A C 1
ATOM 1375 O O . GLU A 1 180 ? -7.324 17.437 -8.357 1.00 97.50 180 GLU A O 1
ATOM 1380 N N . PHE A 1 181 ? -5.857 15.776 -8.749 1.00 97.25 181 PHE A N 1
ATOM 1381 C CA . PHE A 1 181 ? -4.716 16.361 -8.037 1.00 97.25 181 PHE A CA 1
ATOM 1382 C C . PHE A 1 181 ? -3.393 15.872 -8.634 1.00 97.25 181 PHE A C 1
ATOM 1384 O O . PHE A 1 181 ? -3.351 14.858 -9.330 1.00 97.25 181 PHE A O 1
ATOM 1391 N N . THR A 1 182 ? -2.301 16.591 -8.375 1.00 97.69 182 THR A N 1
ATOM 1392 C CA . THR A 1 182 ? -0.975 16.278 -8.927 1.00 97.69 182 THR A CA 1
ATOM 1393 C C . THR A 1 182 ? 0.029 15.948 -7.836 1.00 97.69 182 THR A C 1
ATOM 1395 O O . THR A 1 182 ? 0.007 16.564 -6.772 1.00 97.69 182 THR A O 1
ATOM 1398 N N . THR A 1 183 ? 0.958 15.034 -8.111 1.00 97.88 183 THR A N 1
ATOM 1399 C CA . THR A 1 183 ? 2.105 14.817 -7.220 1.00 97.88 183 THR A CA 1
ATOM 1400 C C . THR A 1 183 ? 2.991 16.073 -7.164 1.00 97.88 183 THR A C 1
ATOM 1402 O O . THR A 1 183 ? 3.142 16.758 -8.177 1.00 97.88 183 THR A O 1
ATOM 1405 N N . PRO A 1 184 ? 3.598 16.407 -6.008 1.00 96.75 184 PRO A N 1
ATOM 1406 C CA . PRO A 1 184 ? 4.470 17.582 -5.892 1.00 96.75 184 PRO A CA 1
ATOM 1407 C C . PRO A 1 184 ? 5.807 17.400 -6.623 1.00 96.75 184 PRO A C 1
ATOM 1409 O O . PRO A 1 184 ? 6.448 18.373 -7.009 1.00 96.75 184 PRO A O 1
ATOM 1412 N N . GLU A 1 185 ? 6.223 16.148 -6.821 1.00 96.75 185 GLU A N 1
ATOM 1413 C CA . GLU A 1 185 ? 7.462 15.760 -7.488 1.00 96.75 185 GLU A CA 1
ATOM 1414 C C . GLU A 1 185 ? 7.220 14.590 -8.449 1.00 96.75 185 GLU A C 1
ATOM 1416 O O . GLU A 1 185 ? 6.096 14.094 -8.593 1.00 96.75 185 GLU A O 1
ATOM 1421 N N . LYS A 1 186 ? 8.287 14.160 -9.130 1.00 97.69 186 LYS A N 1
ATOM 1422 C CA . LYS A 1 186 ? 8.251 12.986 -10.000 1.00 97.69 186 LYS A CA 1
ATOM 1423 C C . LYS A 1 186 ? 8.017 11.725 -9.171 1.00 97.69 186 LYS A C 1
ATOM 1425 O O . LYS A 1 186 ? 8.801 11.421 -8.279 1.00 97.69 186 LYS A O 1
ATOM 1430 N N . ASP A 1 187 ? 6.976 10.990 -9.524 1.00 97.56 187 ASP A N 1
ATOM 1431 C CA . ASP A 1 187 ? 6.646 9.676 -8.983 1.00 97.56 187 ASP A CA 1
ATOM 1432 C C . ASP A 1 187 ? 6.688 8.638 -10.116 1.00 97.56 187 ASP A C 1
ATOM 1434 O O . ASP A 1 187 ? 6.688 8.987 -11.302 1.00 97.56 187 ASP A O 1
ATOM 1438 N N . GLU A 1 188 ? 6.751 7.360 -9.768 1.00 96.31 188 GLU A N 1
ATOM 1439 C CA . GLU A 1 188 ? 6.804 6.262 -10.730 1.00 96.31 188 GLU A CA 1
ATOM 1440 C C . GLU A 1 188 ? 5.394 5.767 -11.064 1.00 96.31 188 GLU A C 1
ATOM 1442 O O . GLU A 1 188 ? 4.668 5.260 -10.209 1.00 96.31 188 GLU A O 1
ATOM 1447 N N . LEU A 1 189 ? 5.001 5.851 -12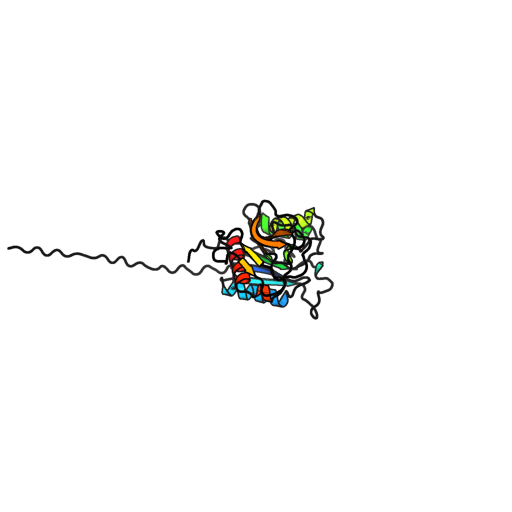.340 1.00 98.25 189 LEU A N 1
ATOM 1448 C CA . LEU A 1 189 ? 3.733 5.276 -12.787 1.00 98.25 189 LEU A CA 1
ATOM 1449 C C . LEU A 1 189 ? 3.883 3.767 -13.001 1.00 98.25 189 LEU A C 1
ATOM 1451 O O . LEU A 1 189 ? 4.355 3.317 -14.048 1.00 98.25 189 LEU A O 1
ATOM 1455 N N . TYR A 1 190 ? 3.473 2.977 -12.012 1.00 98.12 190 TYR A N 1
ATOM 1456 C CA . TYR A 1 190 ? 3.454 1.517 -12.109 1.00 98.12 190 TYR A CA 1
ATOM 1457 C C . TYR A 1 190 ? 2.389 1.074 -13.108 1.00 98.12 190 TYR A C 1
ATOM 1459 O O . TYR A 1 190 ? 1.223 1.439 -12.977 1.00 98.12 190 TYR A O 1
ATOM 1467 N N . ILE A 1 191 ? 2.764 0.244 -14.081 1.00 98.00 191 ILE A N 1
ATOM 1468 C CA . ILE A 1 191 ? 1.806 -0.283 -15.053 1.00 98.00 191 ILE A CA 1
ATOM 1469 C C . ILE A 1 191 ? 1.136 -1.524 -14.479 1.00 98.00 191 ILE A C 1
ATOM 1471 O O . ILE A 1 191 ? 1.819 -2.483 -14.097 1.00 98.00 191 ILE A O 1
ATOM 1475 N N . LEU A 1 192 ? -0.196 -1.508 -14.422 1.00 97.62 192 LEU A N 1
ATOM 1476 C CA . LEU A 1 192 ? -0.973 -2.668 -13.999 1.00 97.62 192 LEU A CA 1
ATOM 1477 C C . LEU A 1 192 ? -1.277 -3.547 -15.211 1.00 97.62 192 LEU A C 1
ATOM 1479 O O . LEU A 1 192 ? -2.050 -3.182 -16.091 1.00 97.62 192 LEU A O 1
ATOM 1483 N N . GLU A 1 193 ? -0.678 -4.732 -15.241 1.00 96.94 193 GLU A N 1
ATOM 1484 C CA . GLU A 1 193 ? -0.941 -5.751 -16.265 1.00 96.94 193 GLU A CA 1
ATOM 1485 C C . GLU A 1 193 ? -2.286 -6.444 -16.032 1.00 96.94 193 GLU A C 1
ATOM 1487 O O . GLU A 1 193 ? -2.901 -6.965 -16.961 1.00 96.94 193 GLU A O 1
ATOM 1492 N N . LYS A 1 194 ? -2.727 -6.476 -14.771 1.00 97.62 194 LYS A N 1
ATOM 1493 C CA . LYS A 1 194 ? -4.002 -7.050 -14.355 1.00 97.62 194 LYS A CA 1
ATOM 1494 C C . LYS A 1 194 ? -4.539 -6.307 -13.141 1.00 97.62 194 LYS A C 1
ATOM 1496 O O . LYS A 1 194 ? -3.801 -6.071 -12.187 1.00 97.62 194 LYS A O 1
ATOM 1501 N N . VAL A 1 195 ? -5.838 -6.042 -13.160 1.00 98.12 195 VAL A N 1
ATOM 1502 C CA . VAL A 1 195 ? -6.653 -5.727 -11.982 1.00 98.12 195 VAL A CA 1
ATOM 1503 C C . VAL A 1 195 ? -7.541 -6.945 -11.733 1.00 98.12 195 VAL A C 1
ATOM 1505 O O . VAL A 1 195 ? -8.086 -7.503 -12.684 1.00 98.12 195 VAL A O 1
ATOM 1508 N N . TYR A 1 196 ? -7.603 -7.431 -10.496 1.00 97.94 196 TYR A N 1
ATOM 1509 C CA . TYR A 1 196 ? -8.357 -8.638 -10.144 1.00 97.94 196 TYR A CA 1
ATOM 1510 C C . TYR A 1 196 ? -9.824 -8.291 -9.862 1.00 97.94 196 TYR A C 1
ATOM 1512 O O . TYR A 1 196 ? -10.120 -7.181 -9.434 1.00 97.94 196 TYR A O 1
ATOM 1520 N N . ASP A 1 197 ? -10.736 -9.249 -10.048 1.00 96.62 197 ASP A N 1
ATOM 1521 C CA . ASP A 1 197 ? -12.193 -9.027 -9.973 1.00 96.62 197 ASP A CA 1
ATOM 1522 C C . ASP A 1 197 ? -12.679 -8.462 -8.625 1.00 96.62 197 ASP A C 1
ATOM 1524 O O . ASP A 1 197 ? -13.701 -7.782 -8.563 1.00 96.62 197 ASP A O 1
ATOM 1528 N N . GLY A 1 198 ? -11.950 -8.727 -7.535 1.00 96.31 198 GLY A N 1
ATOM 1529 C CA . GLY A 1 198 ? -12.251 -8.184 -6.207 1.00 96.31 198 GLY A CA 1
ATOM 1530 C C . GLY A 1 198 ? -11.910 -6.699 -6.039 1.00 96.31 198 GLY A C 1
ATOM 1531 O O . GLY A 1 198 ? -12.320 -6.095 -5.043 1.00 96.31 198 GLY A O 1
ATOM 1532 N N . ALA A 1 199 ? -11.169 -6.107 -6.980 1.00 98.44 199 ALA A N 1
ATOM 1533 C CA . ALA A 1 199 ? -10.676 -4.744 -6.886 1.00 98.44 199 ALA A CA 1
ATOM 1534 C C . ALA A 1 199 ? -11.647 -3.723 -7.495 1.00 98.44 199 ALA A C 1
ATOM 1536 O O . ALA A 1 199 ? -12.204 -3.903 -8.573 1.00 98.44 199 ALA A O 1
ATOM 1537 N N . THR A 1 200 ? -11.820 -2.600 -6.803 1.00 98.62 200 THR A N 1
ATOM 1538 C CA . THR A 1 200 ? -12.534 -1.415 -7.284 1.00 98.62 200 THR A CA 1
ATOM 1539 C C . THR A 1 200 ? -11.539 -0.273 -7.415 1.00 98.62 200 THR A C 1
ATOM 1541 O O . THR A 1 200 ? -10.975 0.187 -6.418 1.00 98.62 200 THR A O 1
ATOM 1544 N N . VAL A 1 201 ? -11.319 0.179 -8.649 1.00 98.75 201 VAL A N 1
ATOM 1545 C CA . VAL A 1 201 ? -10.407 1.286 -8.938 1.00 98.75 201 VAL A CA 1
ATOM 1546 C C . VAL A 1 201 ? -11.018 2.602 -8.478 1.00 98.75 201 VAL A C 1
ATOM 1548 O O . VAL A 1 201 ? -12.143 2.930 -8.832 1.00 98.75 201 VAL A O 1
ATOM 1551 N N . LEU A 1 202 ? -10.254 3.366 -7.703 1.00 98.81 202 LEU A N 1
ATOM 1552 C CA . LEU A 1 202 ? -10.674 4.645 -7.141 1.00 98.81 202 LEU A CA 1
ATOM 1553 C C . LEU A 1 202 ? -10.082 5.841 -7.887 1.00 98.81 202 LEU A C 1
ATOM 1555 O O . LEU A 1 202 ? -10.704 6.905 -7.920 1.00 98.81 202 LEU A O 1
ATOM 1559 N N . ALA A 1 203 ? -8.906 5.680 -8.498 1.00 98.75 203 ALA A N 1
ATOM 1560 C CA . ALA A 1 203 ? -8.267 6.720 -9.296 1.00 98.75 203 ALA A CA 1
ATOM 1561 C C . ALA A 1 203 ? -7.292 6.157 -10.338 1.00 98.75 203 ALA A C 1
ATOM 1563 O O . ALA A 1 203 ? -6.749 5.058 -10.179 1.00 98.75 203 ALA A O 1
ATOM 1564 N N . HIS A 1 204 ? -7.034 6.960 -11.369 1.00 98.69 204 HIS A N 1
ATOM 1565 C CA . HIS A 1 204 ? -6.127 6.648 -12.470 1.00 98.69 204 HIS A CA 1
ATOM 1566 C C . HIS A 1 204 ? -5.111 7.768 -12.705 1.00 98.69 204 HIS A C 1
ATOM 1568 O O . HIS A 1 204 ? -5.379 8.929 -12.406 1.00 98.69 204 HIS A O 1
ATOM 1574 N N . CYS A 1 205 ? -3.995 7.417 -13.332 1.00 98.44 205 CYS A N 1
ATOM 1575 C CA . CYS A 1 205 ? -3.110 8.341 -14.035 1.00 98.44 205 CYS A CA 1
ATOM 1576 C C . CYS A 1 205 ? -3.062 7.952 -15.516 1.00 98.44 205 CYS A C 1
ATOM 1578 O O . CYS A 1 205 ? -3.192 6.776 -15.857 1.00 98.44 205 CYS A O 1
ATOM 1580 N N . TYR A 1 206 ? -2.842 8.913 -16.412 1.00 98.00 206 TYR A N 1
ATOM 1581 C CA . TYR A 1 206 ? -2.661 8.597 -17.829 1.00 98.00 206 TYR A CA 1
ATOM 1582 C C . TYR A 1 206 ? -1.254 8.043 -18.084 1.00 98.00 206 TYR A C 1
ATOM 1584 O O . TYR A 1 206 ? -0.264 8.671 -17.718 1.00 98.00 206 TYR A O 1
ATOM 1592 N N . SER A 1 207 ? -1.173 6.873 -18.716 1.00 97.56 207 SER A N 1
ATOM 1593 C CA . SER A 1 207 ? 0.077 6.282 -19.192 1.00 97.56 207 SER A CA 1
ATOM 1594 C C . SER A 1 207 ? 0.421 6.857 -20.561 1.00 97.56 207 SER A C 1
ATOM 1596 O O . SER A 1 207 ? -0.291 6.631 -21.544 1.00 97.56 207 SER A O 1
ATOM 1598 N N . GLU A 1 208 ? 1.548 7.560 -20.653 1.00 93.56 208 GLU A N 1
ATOM 1599 C CA . GLU A 1 208 ? 2.011 8.115 -21.925 1.00 93.56 208 GLU A CA 1
ATOM 1600 C C . GLU A 1 208 ? 2.561 7.034 -22.855 1.00 93.56 208 GLU A C 1
ATOM 1602 O O . GLU A 1 208 ? 2.516 7.197 -24.077 1.00 93.56 208 GLU A O 1
ATOM 1607 N N . LYS A 1 209 ? 3.055 5.916 -22.312 1.00 93.06 209 LYS A N 1
ATOM 1608 C CA . LYS A 1 209 ? 3.557 4.796 -23.114 1.00 93.06 209 LYS A CA 1
ATOM 1609 C C . LYS A 1 209 ? 2.422 3.992 -23.741 1.00 93.06 209 LYS A C 1
ATOM 1611 O O . LYS A 1 209 ? 2.512 3.630 -24.911 1.00 93.06 209 LYS A O 1
ATOM 1616 N N . LEU A 1 210 ? 1.379 3.690 -22.967 1.00 95.75 210 LEU A N 1
ATOM 1617 C CA . LEU A 1 210 ? 0.270 2.831 -23.394 1.00 95.75 210 LEU A CA 1
ATOM 1618 C C . LEU A 1 210 ? -0.920 3.615 -23.950 1.00 95.75 210 LEU A C 1
ATOM 1620 O O . LEU A 1 210 ? -1.805 3.020 -24.557 1.00 95.75 210 LEU A O 1
ATOM 1624 N N . LYS A 1 211 ? -0.941 4.938 -23.756 1.00 97.06 211 LYS A N 1
ATOM 1625 C CA . LYS A 1 211 ? -2.019 5.842 -24.175 1.00 97.06 211 LYS A CA 1
ATOM 1626 C C . LYS A 1 211 ? -3.383 5.510 -23.556 1.00 97.06 211 LYS A C 1
ATOM 1628 O O . LYS A 1 211 ? -4.420 5.738 -24.177 1.00 97.06 211 LYS A O 1
ATOM 1633 N N . VAL A 1 212 ? -3.389 5.023 -22.312 1.00 96.94 212 VAL A N 1
ATOM 1634 C CA . VAL A 1 212 ? -4.598 4.638 -21.557 1.00 96.94 212 VAL A CA 1
ATOM 1635 C C . VAL A 1 212 ? -4.580 5.177 -20.127 1.00 96.94 212 VAL A C 1
ATOM 1637 O O . VAL A 1 212 ? -3.529 5.526 -19.595 1.00 96.94 212 VAL A O 1
ATOM 1640 N N . GLN A 1 213 ? -5.751 5.226 -19.486 1.00 97.50 213 GLN A N 1
ATOM 1641 C CA . GLN A 1 213 ? -5.849 5.450 -18.042 1.00 97.50 213 GLN A CA 1
ATOM 1642 C C . GLN A 1 213 ? -5.385 4.190 -17.303 1.00 97.50 213 GLN A C 1
ATOM 1644 O O . GLN A 1 213 ? -5.943 3.113 -17.498 1.00 97.50 213 GLN A O 1
ATOM 1649 N N . ASN A 1 214 ? -4.362 4.329 -16.468 1.00 98.25 214 ASN A N 1
ATOM 1650 C CA . ASN A 1 214 ? -3.781 3.260 -15.668 1.00 98.25 214 ASN A CA 1
ATOM 1651 C C . ASN A 1 214 ? -4.164 3.462 -14.190 1.00 98.25 214 ASN A C 1
ATOM 1653 O O . ASN A 1 214 ? -3.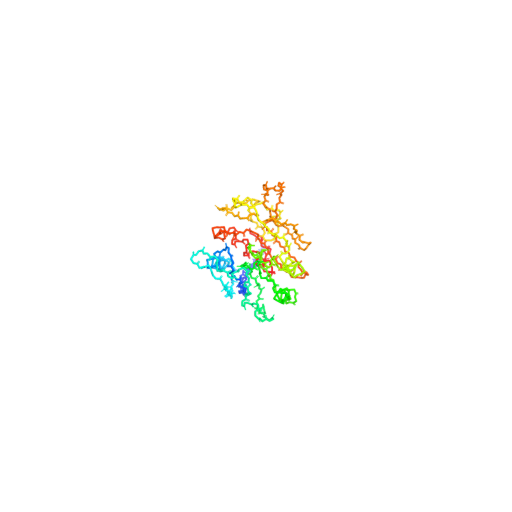946 4.556 -13.662 1.00 98.25 214 ASN A O 1
ATOM 1657 N N . PRO A 1 215 ? -4.731 2.455 -13.505 1.00 98.62 215 PRO A N 1
ATOM 1658 C CA . PRO A 1 215 ? -5.116 2.590 -12.103 1.00 98.62 215 PRO A CA 1
ATOM 1659 C C . PRO A 1 215 ? -3.918 2.856 -11.191 1.00 98.62 215 PRO A C 1
ATOM 1661 O O . PRO A 1 215 ? -2.857 2.263 -11.366 1.00 98.62 215 PRO A O 1
ATOM 1664 N N . VAL A 1 216 ? -4.106 3.723 -10.197 1.00 98.75 216 VAL A N 1
ATOM 1665 C CA . VAL A 1 216 ? -3.064 4.064 -9.208 1.00 98.75 216 VAL A CA 1
ATOM 1666 C C . VAL A 1 216 ? -3.548 3.993 -7.763 1.00 98.75 216 VAL A C 1
ATOM 1668 O O . VAL A 1 216 ? -2.725 3.914 -6.858 1.00 98.75 216 VAL A O 1
ATOM 1671 N N . ILE A 1 217 ? -4.866 3.979 -7.535 1.00 98.88 217 ILE A N 1
ATOM 1672 C CA . ILE A 1 217 ? -5.489 3.825 -6.213 1.00 98.88 217 ILE A CA 1
ATOM 1673 C C . ILE A 1 217 ? -6.667 2.864 -6.358 1.00 98.88 217 ILE A C 1
ATOM 1675 O O . ILE A 1 217 ? -7.517 3.069 -7.228 1.00 98.88 217 ILE A O 1
ATOM 1679 N N . TRP A 1 218 ? -6.753 1.843 -5.510 1.00 98.88 218 TRP A N 1
ATOM 1680 C CA . TRP A 1 218 ? -7.892 0.925 -5.477 1.00 98.88 218 TRP A CA 1
ATOM 1681 C C . TRP A 1 218 ? -8.104 0.328 -4.086 1.00 98.88 218 TRP A C 1
ATOM 1683 O O . TRP A 1 218 ? -7.233 0.338 -3.215 1.00 98.88 218 TRP A O 1
ATOM 1693 N N . VAL A 1 219 ? -9.303 -0.202 -3.888 1.00 98.81 219 VAL A N 1
ATOM 1694 C CA . VAL A 1 219 ? -9.617 -1.120 -2.790 1.00 98.81 219 VAL A CA 1
ATOM 1695 C C . VAL A 1 219 ? -9.846 -2.509 -3.355 1.00 98.81 219 VAL A C 1
ATOM 1697 O O . VAL A 1 219 ? -10.231 -2.634 -4.512 1.00 98.81 219 VAL A O 1
ATOM 1700 N N . ASN A 1 220 ? -9.641 -3.550 -2.557 1.00 98.62 220 ASN A N 1
ATOM 1701 C CA . ASN A 1 220 ? -9.854 -4.931 -2.971 1.00 98.62 220 ASN A CA 1
ATOM 1702 C C . ASN A 1 220 ? -10.547 -5.748 -1.874 1.00 98.62 220 ASN A C 1
ATOM 1704 O O . ASN A 1 220 ? -10.505 -5.406 -0.686 1.00 98.62 220 ASN A O 1
ATOM 1708 N N . LYS A 1 221 ? -11.242 -6.809 -2.294 1.00 97.56 221 LYS A N 1
ATOM 1709 C CA . LYS A 1 221 ? -11.892 -7.774 -1.410 1.00 97.56 221 LYS A CA 1
ATOM 1710 C C . LYS A 1 221 ? -11.476 -9.197 -1.747 1.00 97.56 221 LYS A C 1
ATOM 1712 O O . LYS A 1 221 ? -11.626 -9.636 -2.883 1.00 97.56 221 LYS A O 1
ATOM 1717 N N . VAL A 1 222 ? -11.064 -9.940 -0.722 1.00 95.88 222 VAL A N 1
ATOM 1718 C CA . VAL A 1 222 ? -10.803 -11.385 -0.798 1.00 95.88 222 VAL A CA 1
ATOM 1719 C C . VAL A 1 222 ? -11.734 -12.079 0.196 1.00 95.88 222 VAL A C 1
ATOM 1721 O O . VAL A 1 222 ? -11.468 -12.140 1.395 1.00 95.88 222 VAL A O 1
ATOM 1724 N N . GLY A 1 223 ? -12.899 -12.526 -0.276 1.00 93.00 223 GLY A N 1
ATOM 1725 C CA . GLY A 1 223 ? -13.987 -12.928 0.621 1.00 93.00 223 GLY A CA 1
ATOM 1726 C C . GLY A 1 223 ? -14.477 -11.741 1.464 1.00 93.00 223 GLY A C 1
ATOM 1727 O O . GLY A 1 223 ? -14.906 -10.725 0.915 1.00 93.00 223 GLY A O 1
ATOM 1728 N N . SER A 1 224 ? -14.420 -11.857 2.795 1.00 92.12 224 SER A N 1
ATOM 1729 C CA . SER A 1 224 ? -14.738 -10.760 3.727 1.00 92.12 224 SER A CA 1
ATOM 1730 C C . SER A 1 224 ? -13.577 -9.793 3.966 1.00 92.12 224 SER A C 1
ATOM 1732 O O . SER A 1 224 ? -13.814 -8.681 4.449 1.00 92.12 224 SER A O 1
ATOM 1734 N N . LEU A 1 225 ? -12.346 -10.203 3.642 1.00 97.12 225 LEU A N 1
ATOM 1735 C CA . LEU A 1 225 ? -11.147 -9.399 3.834 1.00 97.12 225 LEU A CA 1
ATOM 1736 C C . LEU A 1 225 ? -11.217 -8.152 2.956 1.00 97.12 225 LEU A C 1
ATOM 1738 O O . LEU A 1 225 ? -11.559 -8.238 1.777 1.00 97.12 225 LEU A O 1
ATOM 1742 N N . ARG A 1 226 ? -10.843 -7.005 3.521 1.00 98.12 226 ARG A N 1
ATOM 1743 C CA . ARG A 1 226 ? -10.677 -5.748 2.793 1.00 98.12 226 ARG A CA 1
ATOM 1744 C C . ARG A 1 226 ? -9.209 -5.375 2.745 1.00 98.12 226 ARG A C 1
ATOM 1746 O O . ARG A 1 226 ? -8.527 -5.427 3.768 1.00 98.12 226 ARG A O 1
ATOM 1753 N N . THR A 1 227 ? -8.756 -4.938 1.581 1.00 98.81 227 THR A N 1
ATOM 1754 C CA . THR A 1 227 ? -7.426 -4.362 1.411 1.00 98.81 227 THR A CA 1
ATOM 1755 C C . THR A 1 227 ? -7.501 -3.041 0.656 1.00 98.81 227 THR A C 1
ATOM 1757 O O . THR A 1 227 ? -8.452 -2.772 -0.082 1.00 98.81 227 THR A O 1
ATOM 1760 N N . PHE A 1 228 ? -6.520 -2.179 0.890 1.00 98.94 228 PHE A N 1
ATOM 1761 C CA . PHE A 1 228 ? -6.354 -0.911 0.189 1.00 98.94 228 PHE A CA 1
ATOM 1762 C C . PHE A 1 228 ? -4.965 -0.876 -0.434 1.00 98.94 228 PHE A C 1
ATOM 1764 O O . PHE A 1 228 ? -4.005 -1.397 0.137 1.00 98.94 228 PHE A O 1
ATOM 1771 N N . SER A 1 229 ? -4.844 -0.281 -1.614 1.00 98.94 229 SER A N 1
ATOM 1772 C CA . SER A 1 229 ? -3.569 -0.190 -2.310 1.00 98.94 229 SER A CA 1
ATOM 1773 C C . SER A 1 229 ? -3.441 1.116 -3.074 1.00 98.94 229 SER A C 1
ATOM 1775 O O . SER A 1 229 ? -4.400 1.618 -3.664 1.00 98.94 229 SER A O 1
ATOM 1777 N N . THR A 1 230 ? -2.224 1.645 -3.078 1.00 98.88 230 THR A N 1
ATOM 1778 C CA . THR A 1 230 ? -1.834 2.767 -3.927 1.00 98.88 230 THR A CA 1
ATOM 1779 C C . THR A 1 230 ? -0.443 2.517 -4.486 1.00 98.88 230 THR A C 1
ATOM 1781 O O . THR A 1 230 ? 0.463 2.127 -3.750 1.00 98.88 230 THR A O 1
ATOM 1784 N N . SER A 1 231 ? -0.276 2.744 -5.788 1.00 98.56 231 SER A N 1
ATOM 1785 C CA . SER A 1 231 ? 1.035 2.685 -6.437 1.00 98.56 231 SER A CA 1
ATOM 1786 C C . SER A 1 231 ? 1.811 3.991 -6.330 1.00 98.56 231 SER A C 1
ATOM 1788 O O . SER A 1 231 ? 2.952 4.043 -6.767 1.00 98.56 231 SER A O 1
ATOM 1790 N N . LEU A 1 232 ? 1.201 5.052 -5.803 1.00 98.50 232 LEU A N 1
ATOM 1791 C CA . LEU A 1 232 ? 1.872 6.328 -5.561 1.00 98.50 232 LEU A CA 1
ATOM 1792 C C . LEU A 1 232 ? 2.804 6.213 -4.353 1.00 98.50 232 LEU A C 1
ATOM 1794 O O . LEU A 1 232 ? 2.553 5.404 -3.460 1.00 98.50 232 LEU A O 1
ATOM 1798 N N . GLY A 1 233 ? 3.816 7.075 -4.288 1.00 97.19 233 GLY A N 1
ATOM 1799 C CA . GLY A 1 233 ? 4.665 7.233 -3.111 1.00 97.19 233 GLY A CA 1
ATOM 1800 C C . GLY A 1 233 ? 6.126 6.837 -3.302 1.00 97.19 233 GLY A C 1
ATOM 1801 O O . GLY A 1 233 ? 6.749 6.444 -2.321 1.00 97.19 233 GLY A O 1
ATOM 1802 N N . HIS A 1 234 ? 6.703 6.947 -4.504 1.00 96.44 234 HIS A N 1
ATOM 1803 C CA . HIS A 1 234 ? 8.139 6.706 -4.686 1.00 96.44 234 HIS A CA 1
ATOM 1804 C C . HIS A 1 234 ? 9.004 7.636 -3.805 1.00 96.44 234 HIS A C 1
ATOM 1806 O O . HIS A 1 234 ? 9.797 7.124 -3.004 1.00 96.44 234 HIS A O 1
ATOM 1812 N N . PRO A 1 235 ? 8.867 8.982 -3.886 1.00 96.25 235 PRO A N 1
ATOM 1813 C CA . PRO A 1 235 ? 9.637 9.898 -3.051 1.00 96.25 235 PRO A CA 1
ATOM 1814 C C . PRO A 1 235 ? 8.929 10.242 -1.732 1.00 96.25 235 PRO A C 1
ATOM 1816 O O . PRO A 1 235 ? 7.700 10.346 -1.651 1.00 96.25 235 PRO A O 1
ATOM 1819 N N . ASN A 1 236 ? 9.725 10.572 -0.711 1.00 97.75 236 ASN A N 1
ATOM 1820 C CA . ASN A 1 236 ? 9.221 11.085 0.568 1.00 97.75 236 ASN A CA 1
ATOM 1821 C C . ASN A 1 236 ? 8.345 12.336 0.392 1.00 97.75 236 ASN A C 1
ATOM 1823 O O . ASN A 1 236 ? 7.355 12.479 1.103 1.00 97.75 236 ASN A O 1
ATOM 1827 N N . ALA A 1 237 ? 8.667 13.208 -0.571 1.00 97.88 237 ALA A N 1
ATOM 1828 C CA . ALA A 1 237 ? 7.903 14.425 -0.846 1.00 97.88 237 ALA A CA 1
ATOM 1829 C C . ALA A 1 237 ? 6.443 14.136 -1.232 1.00 97.88 237 ALA A C 1
ATOM 1831 O O . ALA A 1 237 ? 5.550 14.869 -0.819 1.00 97.88 237 ALA A O 1
ATOM 1832 N N . VAL A 1 238 ? 6.181 13.044 -1.966 1.00 98.00 238 VAL A N 1
ATOM 1833 C CA . VAL A 1 238 ? 4.811 12.588 -2.257 1.00 98.00 238 VAL A CA 1
ATOM 1834 C C . VAL A 1 238 ? 4.159 12.063 -0.982 1.00 98.00 238 VAL A C 1
ATOM 1836 O O . VAL A 1 238 ? 3.052 12.487 -0.648 1.00 98.00 238 VAL A O 1
ATOM 1839 N N . MET A 1 239 ? 4.857 11.198 -0.236 1.00 98.50 239 MET A N 1
ATOM 1840 C CA . MET A 1 239 ? 4.311 10.598 0.986 1.00 98.50 239 MET A CA 1
ATOM 1841 C C . MET A 1 239 ? 4.004 11.613 2.097 1.00 98.50 239 MET A C 1
ATOM 1843 O O . MET A 1 239 ? 3.150 11.353 2.937 1.00 98.50 239 MET A O 1
ATOM 1847 N N . GLN A 1 240 ? 4.691 12.757 2.118 1.00 98.31 240 GLN A N 1
ATOM 1848 C CA . GLN A 1 240 ? 4.500 13.827 3.103 1.00 98.31 240 GLN A CA 1
ATOM 1849 C C . GLN A 1 240 ? 3.311 14.741 2.800 1.00 98.31 240 GLN A C 1
ATOM 1851 O O . GLN A 1 240 ? 2.922 15.533 3.663 1.00 98.31 240 GLN A O 1
ATOM 1856 N N . THR A 1 241 ? 2.738 14.665 1.596 1.00 98.00 241 THR A N 1
ATOM 1857 C CA . THR A 1 241 ? 1.604 15.521 1.242 1.00 98.00 241 THR A CA 1
ATOM 1858 C C . THR A 1 241 ? 0.390 15.238 2.130 1.00 98.00 241 THR A C 1
ATOM 1860 O O . THR A 1 241 ? 0.136 14.078 2.487 1.00 98.00 241 THR A O 1
ATOM 1863 N N . PRO A 1 242 ? -0.399 16.272 2.479 1.00 96.50 242 PRO A N 1
ATOM 1864 C CA . PRO A 1 242 ? -1.671 16.074 3.157 1.00 96.50 242 PRO A CA 1
ATOM 1865 C C . PRO A 1 242 ? -2.585 15.101 2.410 1.00 96.50 242 PRO A C 1
ATOM 1867 O O . PRO A 1 242 ? -3.170 14.229 3.043 1.00 96.50 242 PRO A O 1
ATOM 1870 N N . GLU A 1 243 ? -2.634 15.189 1.081 1.00 96.25 243 GLU A N 1
ATOM 1871 C CA . GLU A 1 243 ? -3.449 14.347 0.210 1.00 96.25 243 GLU A CA 1
ATOM 1872 C C . GLU A 1 243 ? -3.059 12.868 0.320 1.00 96.25 243 GLU A C 1
ATOM 1874 O O . GLU A 1 243 ? -3.931 12.013 0.479 1.00 96.25 243 GLU A O 1
ATOM 1879 N N . TYR A 1 244 ? -1.761 12.547 0.279 1.00 98.56 244 TYR A N 1
ATOM 1880 C CA . TYR A 1 244 ? -1.295 11.165 0.404 1.00 98.56 244 TYR A CA 1
ATOM 1881 C C . TYR A 1 244 ? -1.574 10.600 1.800 1.00 98.56 244 TYR A C 1
ATOM 1883 O O . TYR A 1 244 ? -2.090 9.488 1.936 1.00 98.56 244 TYR A O 1
ATOM 1891 N N . LEU A 1 245 ? -1.279 11.365 2.853 1.00 98.69 245 LEU A N 1
ATOM 1892 C CA . LEU A 1 245 ? -1.511 10.915 4.225 1.00 98.69 245 LEU A CA 1
ATOM 1893 C C . LEU A 1 245 ? -3.010 10.793 4.546 1.00 98.69 245 LEU A C 1
ATOM 1895 O O . LEU A 1 245 ? -3.405 9.852 5.238 1.00 98.69 245 LEU A O 1
ATOM 1899 N N . ASP A 1 246 ? -3.855 11.686 4.018 1.00 98.19 246 ASP A N 1
ATOM 1900 C CA . ASP A 1 246 ? -5.319 11.581 4.093 1.00 98.19 246 ASP A CA 1
ATOM 1901 C C . ASP A 1 246 ? -5.796 10.312 3.384 1.00 98.19 246 ASP A C 1
ATOM 1903 O O . ASP A 1 246 ? -6.605 9.559 3.930 1.00 98.19 246 ASP A O 1
ATOM 1907 N N . LEU A 1 247 ? -5.265 10.038 2.191 1.00 98.62 247 LEU A N 1
ATOM 1908 C CA . LEU A 1 247 ? -5.638 8.885 1.380 1.00 98.62 247 LEU A CA 1
ATOM 1909 C C . LEU A 1 247 ? -5.313 7.581 2.111 1.00 98.62 247 LEU A C 1
ATOM 1911 O O . LEU A 1 247 ? -6.194 6.739 2.294 1.00 98.62 247 LEU A O 1
ATOM 1915 N N . VAL A 1 248 ? -4.067 7.428 2.566 1.00 98.81 248 VAL A N 1
ATOM 1916 C CA . VAL A 1 248 ? -3.616 6.222 3.270 1.00 98.81 248 VAL A CA 1
ATOM 1917 C C . VAL A 1 248 ? -4.360 6.049 4.594 1.00 98.81 248 VAL A C 1
ATOM 1919 O O . VAL A 1 248 ? -4.808 4.943 4.891 1.00 98.81 248 VAL A O 1
ATOM 1922 N N . SER A 1 249 ? -4.580 7.122 5.362 1.00 98.62 249 SER A N 1
ATOM 1923 C CA . SER A 1 249 ? -5.334 7.042 6.625 1.00 98.62 249 SER A CA 1
ATOM 1924 C C . SER A 1 249 ? -6.774 6.590 6.400 1.00 98.62 249 SER A C 1
ATOM 1926 O O . SER A 1 249 ? -7.307 5.778 7.154 1.00 98.62 249 SER A O 1
ATOM 1928 N N . ARG A 1 250 ? -7.419 7.073 5.336 1.00 98.38 250 ARG A N 1
ATOM 1929 C CA . ARG A 1 250 ? -8.792 6.681 5.002 1.00 98.38 250 ARG A CA 1
ATOM 1930 C C . ARG A 1 250 ? -8.860 5.270 4.443 1.00 98.38 250 ARG A C 1
ATOM 1932 O O . ARG A 1 250 ? -9.779 4.539 4.801 1.00 98.38 250 ARG A O 1
ATOM 1939 N N . GLY A 1 251 ? -7.884 4.864 3.633 1.00 98.62 251 GLY A N 1
ATOM 1940 C CA . GLY A 1 251 ? -7.708 3.474 3.212 1.00 98.62 251 GLY A CA 1
ATOM 1941 C C . GLY A 1 251 ? -7.595 2.540 4.418 1.00 98.62 251 GLY A C 1
ATOM 1942 O O . GLY A 1 251 ? -8.370 1.593 4.533 1.00 98.62 251 GLY A O 1
ATOM 1943 N N . LEU A 1 252 ? -6.718 2.876 5.369 1.00 98.62 252 LEU A N 1
ATOM 1944 C CA . LEU A 1 252 ? -6.522 2.154 6.628 1.00 98.62 252 LEU A CA 1
ATOM 1945 C C . LEU A 1 252 ? -7.820 2.060 7.449 1.00 98.62 252 LEU A C 1
ATOM 1947 O O . LEU A 1 252 ? -8.223 0.975 7.861 1.00 98.62 252 LEU A O 1
ATOM 1951 N N . LEU A 1 253 ? -8.541 3.167 7.633 1.00 98.12 253 LEU A N 1
ATOM 1952 C CA . LEU A 1 253 ? -9.825 3.150 8.340 1.00 98.12 253 LEU A CA 1
ATOM 1953 C C . LEU A 1 253 ? -10.890 2.325 7.601 1.00 98.12 253 LEU A C 1
ATOM 1955 O O . LEU A 1 253 ? -11.697 1.645 8.238 1.00 98.12 253 LEU A O 1
ATOM 1959 N N . TRP A 1 254 ? -10.917 2.367 6.267 1.00 98.19 254 TRP A N 1
ATOM 1960 C CA . TRP A 1 254 ? -11.899 1.644 5.459 1.00 98.19 254 TRP A CA 1
ATOM 1961 C C . TRP A 1 254 ? -11.701 0.129 5.528 1.00 98.19 254 TRP A C 1
ATOM 1963 O O . TRP A 1 254 ? -12.687 -0.606 5.690 1.00 98.19 254 TRP A O 1
ATOM 1973 N N . VAL A 1 255 ? -10.447 -0.336 5.457 1.00 98.38 255 VAL A N 1
ATOM 1974 C CA . VAL A 1 255 ? -10.137 -1.769 5.564 1.00 98.38 255 VAL A CA 1
ATOM 1975 C C . VAL A 1 255 ? -10.483 -2.311 6.954 1.00 98.38 255 VAL A C 1
ATOM 1977 O O . VAL A 1 255 ? -10.989 -3.424 7.059 1.00 98.38 255 VAL A O 1
ATOM 1980 N N . CYS A 1 256 ? -10.354 -1.481 7.994 1.00 97.06 256 CYS A N 1
ATOM 1981 C CA . CYS A 1 256 ? -10.765 -1.796 9.366 1.00 97.06 256 CYS A CA 1
ATOM 1982 C C . CYS A 1 256 ? -12.273 -1.636 9.629 1.00 97.06 256 CYS A C 1
ATOM 1984 O O . CYS A 1 256 ? -12.726 -1.865 10.749 1.00 97.06 256 CYS A O 1
ATOM 1986 N N . GLY A 1 257 ? -13.060 -1.167 8.653 1.00 94.69 257 GLY A N 1
ATOM 1987 C CA . GLY A 1 257 ? -14.483 -0.867 8.852 1.00 94.69 257 GLY A CA 1
ATOM 1988 C C . GLY A 1 257 ? -14.757 0.284 9.829 1.00 94.69 257 GLY A C 1
ATOM 1989 O O . GLY A 1 257 ? -15.866 0.389 10.341 1.00 94.69 257 GLY A O 1
ATOM 1990 N N . ARG A 1 258 ? -13.762 1.143 10.083 1.00 93.94 258 ARG A N 1
ATOM 1991 C CA . ARG A 1 258 ? -13.839 2.305 10.987 1.00 93.94 258 ARG A CA 1
ATOM 1992 C C . ARG A 1 258 ? -13.925 3.643 10.254 1.00 93.94 258 ARG A C 1
ATOM 1994 O O . ARG A 1 258 ? -13.967 4.689 10.892 1.00 93.94 258 ARG A O 1
ATOM 2001 N N . LEU A 1 259 ? -13.944 3.630 8.921 1.00 91.94 259 LEU A N 1
ATOM 2002 C CA . LEU A 1 259 ? -14.209 4.837 8.148 1.00 91.94 259 LEU A CA 1
ATOM 2003 C C . LEU A 1 259 ? -15.713 5.113 8.182 1.00 91.94 259 LEU A C 1
ATOM 2005 O O . LEU A 1 259 ? -16.473 4.543 7.396 1.00 91.94 259 LEU A O 1
ATOM 2009 N N . GLU A 1 260 ? -16.142 5.953 9.123 1.00 72.19 260 GLU A N 1
ATOM 2010 C CA . GLU A 1 260 ? -17.526 6.411 9.178 1.00 72.19 260 GLU A CA 1
ATOM 2011 C C . GLU A 1 260 ? -17.912 7.071 7.851 1.00 72.19 260 GLU A C 1
ATOM 2013 O O . GLU A 1 260 ? -17.134 7.802 7.232 1.00 72.19 260 GLU A O 1
ATOM 2018 N N . GLY A 1 261 ? -19.148 6.838 7.411 1.00 52.12 261 GLY A N 1
ATOM 2019 C CA . GLY A 1 261 ? -19.742 7.539 6.279 1.00 52.12 261 GLY A CA 1
ATOM 2020 C C . GLY A 1 261 ? -20.066 8.993 6.627 1.00 52.12 261 GLY A C 1
ATOM 2021 O O . GLY A 1 261 ? -21.207 9.403 6.471 1.00 52.12 261 GLY A O 1
ATOM 2022 N N . GLY A 1 262 ? -19.100 9.777 7.099 1.00 38.25 262 GLY A N 1
ATOM 2023 C CA . GLY A 1 262 ? -19.315 11.157 7.517 1.00 38.25 262 GLY A CA 1
ATOM 2024 C C . GLY A 1 262 ? -19.541 12.081 6.325 1.00 38.25 262 GLY A C 1
ATOM 2025 O O . GLY A 1 262 ? -18.696 12.182 5.434 1.00 38.25 262 GLY A O 1
ATOM 2026 N N . ALA A 1 263 ? -20.703 12.726 6.291 1.00 33.38 263 ALA A N 1
ATOM 2027 C CA . ALA A 1 263 ? -20.844 14.052 5.718 1.00 33.38 263 ALA A CA 1
ATOM 2028 C C . ALA A 1 263 ? -20.324 15.053 6.758 1.00 33.38 263 ALA A C 1
ATOM 2030 O O . ALA A 1 263 ? -20.789 15.053 7.899 1.00 33.38 263 ALA A O 1
ATOM 2031 N N . LYS A 1 264 ? -19.370 15.885 6.356 1.00 31.80 264 LYS A N 1
ATOM 2032 C CA . LYS A 1 264 ? -19.261 17.276 6.785 1.00 31.80 264 LYS A CA 1
ATOM 2033 C C . LYS A 1 264 ? -18.945 18.089 5.544 1.00 31.80 264 LYS A C 1
ATOM 2035 O O . LYS A 1 264 ? -18.121 17.594 4.743 1.00 31.80 264 LYS A O 1
#

Radius of gyration: 22.39 Å; Cα contacts (8 Å, |Δi|>4): 558; chains: 1; bounding box: 92×60×59 Å